Protein AF-A0AA88GMW7-F1 (afdb_monomer_lite)

Secondary structure (DSSP, 8-state):
-PPPTHHHHS-HHHHHHHHHHHHHHHHHHTT-PPPP--SEEEEEEE---S--TT---BTTHHHHHHHHHHTHHHHHHHHHTT-SS--SEEEEEEE-GGGS-HHHHHHHHHH-SEEEEEHHHHHHHGGG--STTEEEEEEPEEETTTTEEE-GGGTTGGG-TTEEEEEGGGGGGGEEEESSSSTTSPEEE-EE-SS---SS-SBEEEE-HHHHHHHHHHHHT---

pLDDT: mean 84.28, std 16.24, range [29.94, 98.62]

Foldseek 3Di:
DDDDPVVLVVDLVSVLVVLVVVLVVVCVVLVNDQDDPALEAEAEEEAEQCPDPQSQGAQPLVVLLVLCVVCFVLLQCLLQVPDPRGRPGYDYYDDYVVPDDPSRLLNCLSNHQEYEEELVVLQPSLSSNNAALREYEYEFAAAPVQLAGENQVNPSNVSNPRYHYHYCLVVLVQKWFFLDNHPVGDTHRGHYDHPDDDPGHNGHIHGRSVVVSVVSSVSSNDDD

Sequence (224 aa):
MAGSTGSLYSFVEGRETLITLFKKYLFGQLGIKNPHSHKTLIIAIQNKPTNTEHRDSIINVDKIVAYLKSRQQELLEFANSQRSLKYESVEIINLRLERMSFIEQLNLFNVMDVYITSQGAASYMSMFLSKPNAIMVYVPMCFASTKTCSDSNLRVHETFSNVRVISLLQYTELLECVIGNSDEDVGYPVLPDFAYSEDFGDCNERVKPEGLFKIVSDALSKTL

Organism: Naegleria lovaniensis (NCBI:txid51637)

Structure (mmCIF, N/CA/C/O backbone):
data_AF-A0AA88GMW7-F1
#
_entry.id   AF-A0AA88GMW7-F1
#
loop_
_atom_site.group_PDB
_atom_site.id
_atom_site.type_symbol
_atom_site.label_atom_id
_atom_site.label_alt_id
_atom_site.label_comp_id
_atom_site.label_asym_id
_atom_site.label_entity_id
_atom_site.label_seq_id
_atom_site.pdbx_PDB_ins_code
_atom_site.Cartn_x
_atom_site.Cartn_y
_atom_site.Cartn_z
_atom_site.occupancy
_atom_site.B_iso_or_equiv
_atom_site.auth_seq_id
_atom_site.auth_comp_id
_atom_site.auth_asym_id
_atom_site.auth_atom_id
_atom_site.pdbx_PDB_model_num
ATOM 1 N N . MET A 1 1 ? 35.571 8.898 26.830 1.00 30.91 1 MET A N 1
ATOM 2 C CA . MET A 1 1 ? 35.429 9.903 25.754 1.00 30.91 1 MET A CA 1
ATOM 3 C C . MET A 1 1 ? 33.946 10.061 25.472 1.00 30.91 1 MET A C 1
ATOM 5 O O . MET A 1 1 ? 33.254 9.053 25.456 1.00 30.91 1 MET A O 1
ATOM 9 N N . ALA A 1 2 ? 33.468 11.305 25.411 1.00 29.94 2 ALA A N 1
ATOM 10 C CA . ALA A 1 2 ? 32.053 11.676 25.401 1.00 29.94 2 ALA A CA 1
ATOM 11 C C . ALA A 1 2 ? 31.246 10.925 24.326 1.00 29.94 2 ALA A C 1
ATOM 13 O O . ALA A 1 2 ? 31.706 10.765 23.197 1.00 29.94 2 ALA A O 1
ATOM 14 N N . GLY A 1 3 ? 30.073 10.431 24.733 1.00 32.47 3 GLY A N 1
ATOM 15 C CA . GLY A 1 3 ? 29.239 9.497 23.985 1.00 32.47 3 GLY A CA 1
ATOM 16 C C . GLY A 1 3 ? 28.779 10.054 22.645 1.00 32.47 3 GLY A C 1
ATOM 17 O O . GLY A 1 3 ? 28.029 11.025 22.583 1.00 32.47 3 GLY A O 1
ATOM 18 N N . SER A 1 4 ? 29.221 9.398 21.577 1.00 32.75 4 SER A N 1
ATOM 19 C CA . SER A 1 4 ? 28.631 9.525 20.250 1.00 32.75 4 SER A CA 1
ATOM 20 C C . SER A 1 4 ? 27.172 9.078 20.323 1.00 32.75 4 SER A C 1
ATOM 22 O O . SER A 1 4 ? 26.884 7.978 20.791 1.00 32.75 4 SER A O 1
ATOM 24 N N . THR A 1 5 ? 26.248 9.900 19.825 1.00 38.69 5 THR A N 1
ATOM 25 C CA . THR A 1 5 ? 24.833 9.529 19.654 1.00 38.69 5 THR A CA 1
ATOM 26 C C . THR A 1 5 ? 24.671 8.222 18.873 1.00 38.69 5 THR A C 1
ATOM 28 O O . THR A 1 5 ? 23.690 7.516 19.084 1.00 38.69 5 THR A O 1
ATOM 31 N N . GLY A 1 6 ? 25.663 7.835 18.062 1.00 34.84 6 GLY A N 1
ATOM 32 C CA . GLY A 1 6 ? 25.731 6.550 17.365 1.00 34.84 6 GLY A CA 1
ATOM 33 C C . GLY A 1 6 ? 25.680 5.311 18.269 1.00 34.84 6 GLY A C 1
ATOM 34 O O . GLY A 1 6 ? 25.149 4.294 17.836 1.00 34.84 6 GLY A O 1
ATOM 35 N N . SER A 1 7 ? 26.136 5.376 19.529 1.00 38.59 7 SER A N 1
ATOM 36 C CA . SER A 1 7 ? 26.095 4.212 20.436 1.00 38.59 7 SER A CA 1
ATOM 37 C C . SER A 1 7 ? 24.723 3.966 21.075 1.00 38.59 7 SER A C 1
ATOM 39 O O . SER A 1 7 ? 24.494 2.899 21.638 1.00 38.59 7 SER A O 1
ATOM 41 N N . LEU A 1 8 ? 23.798 4.929 20.987 1.00 39.66 8 LEU A N 1
ATOM 42 C CA . LEU A 1 8 ? 22.384 4.744 21.348 1.00 39.66 8 LEU A CA 1
ATOM 43 C C . LEU A 1 8 ? 21.571 4.130 20.197 1.00 39.66 8 LEU A C 1
ATOM 45 O O . LEU A 1 8 ? 20.539 3.514 20.446 1.00 39.66 8 LEU A O 1
ATOM 49 N N . TYR A 1 9 ? 22.045 4.260 18.953 1.00 41.00 9 TYR A N 1
ATOM 50 C CA . TYR A 1 9 ? 21.403 3.687 17.763 1.00 41.00 9 TYR A CA 1
ATOM 51 C C . TYR A 1 9 ? 21.821 2.241 17.470 1.00 41.00 9 TYR A C 1
ATOM 53 O O . TYR A 1 9 ? 21.171 1.579 16.664 1.00 41.00 9 TYR A O 1
ATOM 61 N N . SER A 1 10 ? 22.874 1.735 18.118 1.00 40.56 10 SER A N 1
ATOM 62 C CA . SER A 1 10 ? 23.347 0.354 17.957 1.00 40.56 10 SER A CA 1
ATOM 63 C C . SER A 1 10 ? 22.581 -0.673 18.799 1.00 40.56 10 SER A C 1
ATOM 65 O O . SER A 1 10 ? 22.776 -1.869 18.606 1.00 40.56 10 SER A O 1
ATOM 67 N N . PHE A 1 11 ? 21.708 -0.236 19.715 1.00 45.00 11 PHE A N 1
ATOM 68 C CA . PHE A 1 11 ? 20.868 -1.116 20.529 1.00 45.00 11 PHE A CA 1
ATOM 69 C C . PHE A 1 11 ? 19.393 -0.935 20.153 1.00 45.00 11 PHE A C 1
ATOM 71 O O . PHE A 1 11 ? 18.801 0.121 20.376 1.00 45.00 11 PHE A O 1
ATOM 78 N N . VAL A 1 12 ? 18.814 -1.990 19.578 1.00 49.59 12 VAL A N 1
ATOM 79 C CA . VAL A 1 12 ? 17.433 -2.067 19.065 1.00 49.59 12 VAL A CA 1
ATOM 80 C C . VAL A 1 12 ? 16.405 -1.588 20.107 1.00 49.59 12 VAL A C 1
ATOM 82 O O . VAL A 1 12 ? 15.553 -0.758 19.798 1.00 49.59 12 VAL A O 1
ATOM 85 N N . GLU A 1 13 ? 16.566 -1.986 21.373 1.00 50.62 13 GLU A N 1
ATOM 86 C CA . GLU A 1 13 ? 15.644 -1.671 22.481 1.00 50.62 13 GLU A CA 1
ATOM 87 C C . GLU A 1 13 ? 15.613 -0.175 22.871 1.00 50.62 13 GLU A C 1
ATOM 89 O O . GLU A 1 13 ? 14.572 0.369 23.255 1.00 50.62 13 GLU A O 1
ATOM 94 N N . GLY A 1 14 ? 16.739 0.537 22.734 1.00 50.09 14 GLY A N 1
ATOM 95 C CA . GLY A 1 14 ? 16.811 1.976 23.019 1.00 50.09 14 GLY A CA 1
ATOM 96 C C . GLY A 1 14 ? 16.104 2.818 21.955 1.00 50.09 14 GLY A C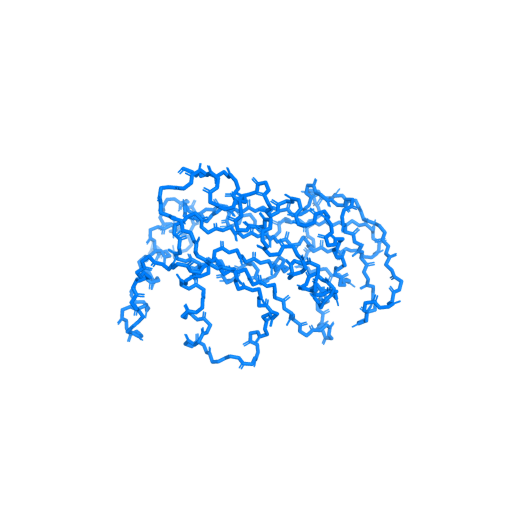 1
ATOM 97 O O . GLY A 1 14 ? 15.480 3.839 22.260 1.00 50.09 14 GLY A O 1
ATOM 98 N N . ARG A 1 15 ? 16.151 2.359 20.700 1.00 53.75 15 ARG A N 1
ATOM 99 C CA . ARG A 1 15 ? 15.581 3.050 19.541 1.00 53.75 15 ARG A CA 1
ATOM 100 C C . ARG A 1 15 ? 14.052 3.061 19.562 1.00 53.75 15 ARG A C 1
ATOM 102 O O . ARG A 1 15 ? 13.460 4.112 19.320 1.00 53.75 15 ARG A O 1
ATOM 109 N N . GLU A 1 16 ? 13.417 1.939 19.897 1.00 57.75 16 GLU A N 1
ATOM 110 C CA . GLU A 1 16 ? 11.951 1.842 20.004 1.00 57.75 16 GLU A CA 1
ATOM 111 C C . GLU A 1 16 ? 11.388 2.803 21.053 1.00 57.75 16 GLU A C 1
ATOM 113 O O . GLU A 1 16 ? 10.408 3.523 20.817 1.00 57.75 16 GLU A O 1
ATOM 118 N N . THR A 1 17 ? 12.061 2.860 22.204 1.00 63.41 17 THR A N 1
ATOM 119 C CA . THR A 1 17 ? 11.687 3.725 23.322 1.00 63.41 17 THR A CA 1
ATOM 120 C C . THR A 1 17 ? 11.839 5.199 22.944 1.00 63.41 17 THR A C 1
ATOM 122 O O . THR A 1 17 ? 10.922 5.991 23.167 1.00 63.41 17 THR A O 1
ATOM 125 N N . LEU A 1 18 ? 12.956 5.577 22.311 1.00 68.62 18 LEU A N 1
ATOM 126 C CA . LEU A 1 18 ? 13.209 6.957 21.888 1.00 68.62 18 LEU A CA 1
ATOM 127 C C . LEU A 1 18 ? 12.238 7.434 20.807 1.00 68.62 18 LEU A C 1
ATOM 129 O O . LEU A 1 18 ? 11.712 8.539 20.927 1.00 68.62 18 LEU A O 1
ATOM 133 N N . ILE A 1 19 ? 11.947 6.618 19.788 1.00 71.25 19 ILE A N 1
ATOM 134 C CA . ILE A 1 19 ? 10.998 7.006 18.731 1.00 71.25 19 ILE A CA 1
ATOM 135 C C . ILE A 1 19 ? 9.587 7.150 19.308 1.00 71.25 19 ILE A C 1
ATOM 137 O O . ILE A 1 19 ? 8.882 8.113 19.002 1.00 71.25 19 ILE A O 1
ATOM 141 N N . THR A 1 20 ? 9.194 6.253 20.213 1.00 70.56 20 THR A N 1
ATOM 142 C CA . THR A 1 20 ? 7.904 6.347 20.905 1.00 70.56 20 THR A CA 1
ATOM 143 C C . THR A 1 20 ? 7.808 7.612 21.762 1.00 70.56 20 THR A C 1
ATOM 145 O O . THR A 1 20 ? 6.777 8.288 21.739 1.00 70.56 20 THR A O 1
ATOM 148 N N . LEU A 1 21 ? 8.864 7.964 22.504 1.00 73.69 21 LEU A N 1
ATOM 149 C CA . LEU A 1 21 ? 8.914 9.188 23.310 1.00 73.69 21 LEU A CA 1
ATOM 150 C C . LEU A 1 21 ? 8.909 10.448 22.440 1.00 73.69 21 LEU A C 1
ATOM 152 O O . LEU A 1 21 ? 8.149 11.370 22.730 1.00 73.69 21 LEU A O 1
ATOM 156 N N . PHE A 1 22 ? 9.691 10.470 21.357 1.00 79.06 22 PHE A N 1
ATOM 157 C CA . PHE A 1 22 ? 9.708 11.567 20.390 1.00 79.06 22 PHE A CA 1
ATOM 158 C C . PHE A 1 22 ? 8.325 11.781 19.775 1.00 79.06 22 PHE A C 1
ATOM 160 O O . PHE A 1 22 ? 7.820 12.902 19.774 1.00 79.06 22 PHE A O 1
ATOM 167 N N . LYS A 1 23 ? 7.665 10.703 19.337 1.00 77.69 23 LYS A N 1
ATOM 168 C CA . LYS A 1 23 ? 6.301 10.766 18.809 1.00 77.69 23 LYS A CA 1
ATOM 169 C C . LYS A 1 23 ? 5.314 11.304 19.840 1.00 77.69 23 LYS A C 1
ATOM 171 O O . LYS A 1 23 ? 4.555 12.215 19.528 1.00 77.69 23 LYS A O 1
ATOM 176 N N . LYS A 1 24 ? 5.333 10.777 21.071 1.00 79.81 24 LYS A N 1
ATOM 177 C CA . LYS A 1 24 ? 4.462 11.249 22.163 1.00 79.81 24 LYS A CA 1
ATOM 178 C C . LYS A 1 24 ? 4.685 12.730 22.464 1.00 79.81 24 LYS A C 1
ATOM 180 O O . LYS A 1 24 ? 3.715 13.463 22.635 1.00 79.81 24 LYS A O 1
ATOM 185 N N . TYR A 1 25 ? 5.943 13.167 22.505 1.00 84.12 25 TYR A N 1
ATOM 186 C CA . TYR A 1 25 ? 6.299 14.570 22.692 1.00 84.12 25 TYR A CA 1
ATOM 187 C C . TYR A 1 25 ? 5.753 15.435 21.552 1.00 84.12 25 TYR A C 1
ATOM 189 O O . TYR A 1 25 ? 5.034 16.396 21.815 1.00 84.12 25 TYR A O 1
ATOM 197 N N . LEU A 1 26 ? 6.024 15.057 20.299 1.00 83.25 26 LEU A N 1
ATOM 198 C CA . LEU A 1 26 ? 5.560 15.775 19.114 1.00 83.25 26 LEU A CA 1
ATOM 199 C C . LEU A 1 26 ? 4.029 15.877 19.083 1.00 83.25 26 LEU A C 1
ATOM 201 O O . LEU A 1 26 ? 3.490 16.966 18.912 1.00 83.25 26 LEU A O 1
ATOM 205 N N . PHE A 1 27 ? 3.321 14.769 19.306 1.00 84.38 27 PHE A N 1
ATOM 206 C CA . PHE A 1 27 ? 1.856 14.747 19.308 1.00 84.38 27 PHE A CA 1
ATOM 207 C C . PHE A 1 27 ? 1.287 15.607 20.440 1.00 84.38 27 PHE A C 1
ATOM 209 O O . PHE A 1 27 ? 0.334 16.351 20.217 1.00 84.38 27 PHE A O 1
ATOM 216 N N . GLY A 1 28 ? 1.909 15.576 21.623 1.00 83.12 28 GLY A N 1
ATOM 217 C CA . GLY A 1 28 ? 1.541 16.435 22.746 1.00 83.12 28 GLY A CA 1
ATOM 218 C C . GLY A 1 28 ? 1.712 17.925 22.442 1.00 83.12 28 GLY A C 1
ATOM 219 O O . GLY A 1 28 ? 0.802 18.704 22.715 1.00 83.12 28 GLY A O 1
ATOM 220 N N . GLN A 1 29 ? 2.834 18.319 21.830 1.00 86.94 29 GLN A N 1
ATOM 221 C CA . GLN A 1 29 ? 3.083 19.709 21.420 1.00 86.94 2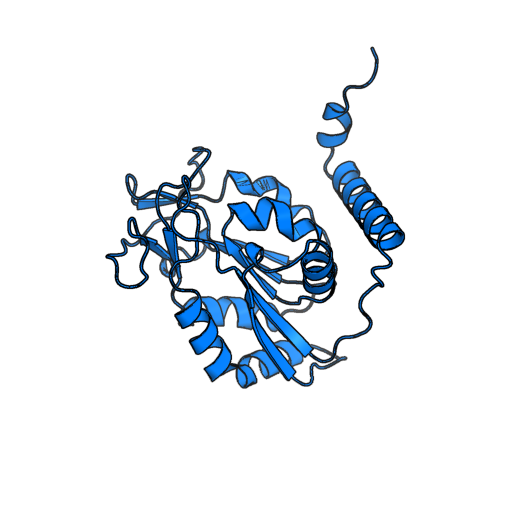9 GLN A CA 1
ATOM 222 C C . GLN A 1 29 ? 2.099 20.187 20.344 1.00 86.94 29 GLN A C 1
ATOM 224 O O . GLN A 1 29 ? 1.688 21.343 20.350 1.00 86.94 29 GLN A O 1
ATOM 229 N N . LEU A 1 30 ? 1.702 19.294 19.436 1.00 84.81 30 LEU A N 1
ATOM 230 C CA . LEU A 1 30 ? 0.800 19.600 18.324 1.00 84.81 30 LEU A CA 1
ATOM 231 C C . LEU A 1 30 ? -0.689 19.426 18.668 1.00 84.81 30 LEU A C 1
ATOM 233 O O . LEU A 1 30 ? -1.542 19.620 17.805 1.00 84.81 30 LEU A O 1
ATOM 237 N N . GLY A 1 31 ? -1.021 19.047 19.907 1.00 82.94 31 GLY A N 1
ATOM 238 C CA . GLY A 1 31 ? -2.404 18.818 20.336 1.00 82.94 31 GLY A CA 1
ATOM 239 C C . GLY A 1 31 ? -3.087 17.621 19.660 1.00 82.94 31 GLY A C 1
ATOM 240 O O . GLY A 1 31 ? -4.316 17.521 19.690 1.00 82.94 31 GLY A O 1
ATOM 241 N N . ILE A 1 32 ? -2.314 16.709 19.064 1.00 81.75 32 ILE A N 1
ATOM 242 C CA . ILE A 1 32 ? -2.822 15.497 18.418 1.00 81.75 32 ILE A CA 1
ATOM 243 C C . ILE A 1 32 ? -3.201 14.505 19.514 1.00 81.75 32 ILE A C 1
ATOM 245 O O . ILE A 1 32 ? -2.360 14.015 20.269 1.00 81.75 32 ILE A O 1
ATOM 249 N N . LYS A 1 33 ? -4.498 14.220 19.625 1.00 75.88 33 LYS A N 1
ATOM 250 C CA . LYS A 1 33 ? -5.023 13.279 20.617 1.00 75.88 33 LYS A CA 1
ATOM 251 C C . LYS A 1 33 ? -4.852 11.844 20.130 1.00 75.88 33 LYS A C 1
ATOM 253 O O . LYS A 1 33 ? -4.920 11.574 18.932 1.00 75.88 33 LYS A O 1
ATOM 258 N N . ASN A 1 34 ? -4.682 10.913 21.068 1.00 67.62 34 ASN A N 1
ATOM 259 C CA . ASN A 1 34 ? -4.742 9.491 20.739 1.00 67.62 34 ASN A CA 1
ATOM 260 C C . ASN A 1 34 ? -6.099 9.170 20.094 1.00 67.62 34 ASN A C 1
ATOM 262 O O . ASN A 1 34 ? -7.120 9.695 20.553 1.00 67.62 34 ASN A O 1
ATOM 266 N N . PRO A 1 35 ? -6.121 8.312 19.064 1.00 64.19 35 PRO A N 1
ATOM 267 C CA . PRO A 1 35 ? -7.357 7.915 18.419 1.00 64.19 35 PRO A CA 1
ATOM 268 C C . PRO A 1 35 ? -8.288 7.282 19.456 1.00 64.19 35 PRO A C 1
ATOM 270 O O . PRO A 1 35 ? -7.934 6.305 20.120 1.00 64.19 35 PRO A O 1
ATOM 273 N N . HIS A 1 36 ? -9.495 7.828 19.603 1.00 58.50 36 HIS A N 1
ATOM 274 C CA . HIS A 1 36 ? -10.599 7.060 20.177 1.00 58.50 36 HIS A CA 1
ATOM 275 C C . HIS A 1 36 ? -10.940 5.907 19.221 1.00 58.50 36 HIS A C 1
ATOM 277 O O . HIS A 1 36 ? -10.508 5.914 18.071 1.00 58.50 36 HIS A O 1
ATOM 283 N N . SER A 1 37 ? -11.681 4.889 19.668 1.00 63.22 37 SER A N 1
ATOM 284 C CA . SER A 1 37 ? -12.042 3.761 18.799 1.00 63.22 37 SER A CA 1
ATOM 285 C C . SER A 1 37 ? -12.757 4.264 17.535 1.00 63.22 37 SER A C 1
ATOM 287 O O . SER A 1 37 ? -13.931 4.635 17.587 1.00 63.22 37 SER A O 1
ATOM 289 N N . HIS A 1 38 ? -12.047 4.304 16.407 1.00 72.69 38 HIS A N 1
ATOM 290 C CA . HIS A 1 38 ? -12.622 4.687 15.124 1.00 72.69 38 HIS A CA 1
ATOM 291 C C . HIS A 1 38 ? -13.448 3.523 14.589 1.00 72.69 38 HIS A C 1
ATOM 293 O O . HIS A 1 38 ? -12.952 2.404 14.469 1.00 72.69 38 HIS A O 1
ATOM 299 N N . LYS A 1 39 ? -14.708 3.811 14.262 1.00 89.31 39 LYS A N 1
ATOM 300 C CA . LYS A 1 39 ? -15.635 2.866 13.629 1.00 89.31 39 LYS A CA 1
ATOM 301 C C . LYS A 1 39 ? -15.410 2.742 12.119 1.00 89.31 39 LYS A C 1
ATOM 303 O O . LYS A 1 39 ? -15.997 1.872 11.496 1.00 89.31 39 LYS A O 1
ATOM 308 N N . THR A 1 40 ? -14.524 3.542 11.535 1.00 94.00 40 THR A N 1
ATOM 309 C CA . THR A 1 40 ? -14.138 3.442 10.123 1.00 94.00 40 THR A CA 1
ATOM 310 C C . THR A 1 40 ? -12.793 2.736 9.997 1.00 94.00 40 THR A C 1
ATOM 312 O O . THR A 1 40 ? -11.841 3.118 10.680 1.00 94.00 40 THR A O 1
ATOM 315 N N . LEU A 1 41 ? -12.722 1.725 9.129 1.00 94.94 41 LEU A N 1
ATOM 316 C CA . LEU A 1 41 ? -11.477 1.117 8.666 1.00 94.94 41 LEU A CA 1
ATOM 317 C C . LEU A 1 41 ? -10.877 2.014 7.579 1.00 94.94 41 LEU A C 1
ATOM 319 O O . LEU A 1 41 ? -11.479 2.161 6.518 1.00 94.94 41 LEU A O 1
ATOM 323 N N . ILE A 1 42 ? -9.708 2.601 7.823 1.00 96.62 42 ILE A N 1
ATOM 324 C CA . ILE A 1 42 ? -9.070 3.534 6.887 1.00 96.62 42 ILE A CA 1
ATOM 325 C C . ILE A 1 42 ? -7.903 2.849 6.180 1.00 96.62 42 ILE A C 1
ATOM 327 O O . ILE A 1 42 ? -6.899 2.499 6.807 1.00 96.62 42 ILE A O 1
ATOM 331 N N . ILE A 1 43 ? -8.023 2.706 4.862 1.00 98.00 43 ILE A N 1
ATOM 332 C CA . ILE A 1 43 ? -7.003 2.143 3.976 1.00 98.00 43 ILE A CA 1
ATOM 333 C C . ILE A 1 43 ? -6.509 3.257 3.059 1.00 98.00 43 ILE A C 1
ATOM 335 O O . ILE A 1 43 ? -7.274 3.798 2.263 1.00 98.00 43 ILE A O 1
ATOM 339 N N . ALA A 1 44 ? -5.230 3.596 3.138 1.00 98.00 44 ALA A N 1
ATOM 340 C CA . ALA A 1 44 ? -4.631 4.603 2.276 1.00 98.00 44 ALA A CA 1
ATOM 341 C C . ALA A 1 44 ? -3.570 3.987 1.370 1.00 98.00 44 ALA A C 1
ATOM 343 O O . ALA A 1 44 ? -2.729 3.211 1.820 1.00 98.00 44 ALA A O 1
ATOM 344 N N . ILE A 1 45 ? -3.597 4.371 0.096 1.00 98.19 45 ILE A N 1
ATOM 345 C CA . ILE A 1 45 ? -2.600 3.986 -0.899 1.00 98.19 45 ILE A CA 1
ATOM 346 C C . ILE A 1 45 ? -1.892 5.252 -1.348 1.00 98.19 45 ILE A C 1
ATOM 348 O O . ILE A 1 45 ? -2.536 6.162 -1.875 1.00 98.19 45 ILE A O 1
ATOM 352 N N . GLN A 1 46 ? -0.587 5.333 -1.103 1.00 96.31 46 GLN A N 1
ATOM 353 C CA . GLN A 1 46 ? 0.187 6.521 -1.420 1.00 96.31 46 GLN A CA 1
ATOM 354 C C . GLN A 1 46 ? 0.374 6.666 -2.931 1.00 96.31 46 GLN A C 1
ATOM 356 O O . GLN A 1 46 ? 0.966 5.816 -3.590 1.00 96.31 46 GLN A O 1
ATOM 361 N N . ASN A 1 47 ? -0.095 7.790 -3.454 1.00 95.81 47 ASN A N 1
ATOM 362 C CA . ASN A 1 47 ? 0.073 8.233 -4.825 1.00 95.81 47 ASN A CA 1
ATOM 363 C C . ASN A 1 47 ? 1.132 9.328 -4.854 1.00 95.81 47 ASN A C 1
ATOM 365 O O . ASN A 1 47 ? 0.849 10.500 -4.599 1.00 95.81 47 ASN A O 1
ATOM 369 N N . LYS A 1 48 ? 2.374 8.911 -5.085 1.00 91.75 48 LYS A N 1
ATOM 370 C CA . LYS A 1 48 ? 3.513 9.814 -5.208 1.00 91.75 48 LYS A CA 1
ATOM 371 C C . LYS A 1 48 ? 3.590 10.374 -6.632 1.00 91.75 48 LYS A C 1
ATOM 373 O O . LYS A 1 48 ? 3.160 9.707 -7.573 1.00 91.75 48 LYS A O 1
ATOM 378 N N . PRO A 1 49 ? 4.168 11.570 -6.822 1.00 89.50 49 PRO A N 1
ATOM 379 C CA . PRO A 1 49 ? 4.534 12.034 -8.153 1.00 89.50 49 PRO A CA 1
ATOM 380 C C . PRO A 1 49 ? 5.443 11.009 -8.846 1.00 89.50 49 PRO A C 1
ATOM 382 O O . PRO A 1 49 ? 6.453 10.614 -8.279 1.00 89.50 49 PRO A O 1
ATOM 385 N N . THR A 1 50 ? 5.106 10.603 -10.070 1.00 85.81 50 THR A N 1
ATOM 386 C CA . THR A 1 50 ? 5.849 9.564 -10.812 1.00 85.81 50 THR A CA 1
ATOM 387 C C . THR A 1 50 ? 7.123 10.084 -11.475 1.00 85.81 50 THR A C 1
ATOM 389 O O . THR A 1 50 ? 8.015 9.310 -11.803 1.00 85.81 50 THR A O 1
ATOM 392 N N . ASN A 1 51 ? 7.235 11.402 -11.656 1.00 79.81 51 ASN A N 1
ATOM 393 C CA . ASN A 1 51 ? 8.388 12.046 -12.280 1.00 79.81 51 ASN A CA 1
ATOM 394 C C . ASN A 1 51 ? 9.432 12.471 -11.231 1.00 79.81 51 ASN A C 1
ATOM 396 O O . ASN A 1 51 ? 9.760 13.653 -11.115 1.00 79.81 51 ASN A O 1
ATOM 400 N N . THR A 1 52 ? 9.884 11.517 -10.416 1.00 77.81 52 THR A N 1
ATOM 401 C CA . THR A 1 52 ? 10.958 11.705 -9.429 1.00 77.81 52 THR A CA 1
ATOM 402 C C . THR A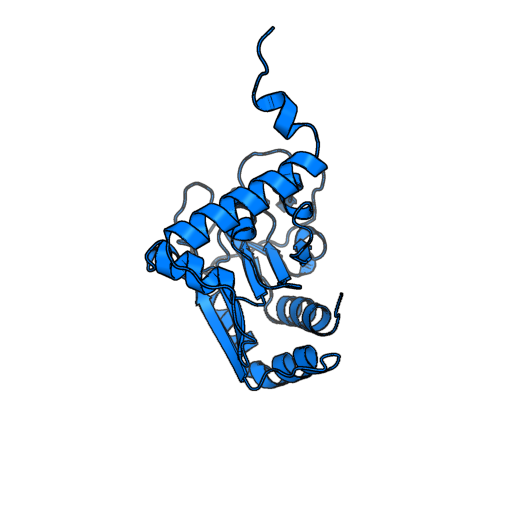 1 52 ? 12.261 11.099 -9.937 1.00 77.81 52 THR A C 1
ATOM 404 O O . THR A 1 52 ? 12.256 10.185 -10.759 1.00 77.81 52 THR A O 1
ATOM 407 N N . GLU A 1 53 ? 13.391 11.600 -9.435 1.00 74.19 53 GLU A N 1
ATOM 408 C CA . GLU A 1 53 ? 14.728 11.102 -9.792 1.00 74.19 53 GLU A CA 1
ATOM 409 C C . GLU A 1 53 ? 14.882 9.596 -9.523 1.00 74.19 53 GLU A C 1
ATOM 411 O O . GLU A 1 53 ? 15.465 8.882 -10.333 1.00 74.19 53 GLU A O 1
ATOM 416 N N . HIS A 1 54 ? 14.287 9.108 -8.432 1.00 74.44 54 HIS A N 1
ATOM 417 C CA . HIS A 1 54 ? 14.411 7.724 -7.966 1.00 74.44 54 HIS A CA 1
ATOM 418 C C . HIS A 1 54 ? 13.283 6.795 -8.431 1.00 74.44 54 HIS A C 1
ATOM 420 O O . HIS A 1 54 ? 13.276 5.633 -8.044 1.00 74.44 54 HIS A O 1
ATOM 426 N N . ARG A 1 55 ? 12.315 7.308 -9.214 1.00 80.50 55 ARG A N 1
ATOM 427 C CA . ARG A 1 55 ? 11.207 6.543 -9.823 1.00 80.50 55 ARG A CA 1
ATOM 428 C C . ARG A 1 55 ? 10.556 5.526 -8.878 1.00 80.50 55 ARG A C 1
ATOM 430 O O . ARG A 1 55 ? 10.221 4.430 -9.276 1.00 80.50 55 ARG A O 1
ATOM 437 N N . ASP A 1 56 ? 10.367 5.892 -7.620 1.00 81.69 56 ASP A N 1
ATOM 438 C CA . ASP A 1 56 ? 9.997 4.985 -6.532 1.00 81.69 56 ASP A CA 1
ATOM 439 C C . ASP A 1 56 ? 8.505 5.120 -6.182 1.00 81.69 56 ASP A C 1
ATOM 441 O O . ASP A 1 56 ? 8.122 5.404 -5.032 1.00 81.69 56 ASP A O 1
ATOM 445 N N . SER A 1 57 ? 7.654 5.033 -7.207 1.00 92.00 57 SER A N 1
ATOM 446 C CA . SER A 1 57 ? 6.212 5.267 -7.107 1.00 92.00 57 SER A CA 1
ATOM 447 C C . SER A 1 57 ? 5.397 4.080 -7.595 1.00 92.00 57 SER A C 1
ATOM 449 O O . SER A 1 57 ? 5.660 3.513 -8.651 1.00 92.00 57 SER A O 1
ATOM 451 N N . ILE A 1 58 ? 4.295 3.812 -6.891 1.00 96.25 58 ILE A N 1
ATOM 452 C CA . ILE A 1 58 ? 3.260 2.906 -7.384 1.00 96.25 58 ILE A CA 1
ATOM 453 C C . ILE A 1 58 ? 2.511 3.619 -8.515 1.00 96.25 58 ILE A C 1
ATOM 455 O O . ILE A 1 58 ? 1.818 4.608 -8.279 1.00 96.25 58 ILE A O 1
ATOM 459 N N . ILE A 1 59 ? 2.642 3.142 -9.748 1.00 96.25 59 ILE A N 1
ATOM 460 C CA . ILE A 1 59 ? 2.171 3.875 -10.932 1.00 96.25 59 ILE A CA 1
ATOM 461 C C . ILE A 1 59 ? 0.661 3.745 -11.165 1.00 96.25 59 ILE A C 1
ATOM 463 O O . ILE A 1 59 ? 0.040 4.599 -11.791 1.00 96.25 59 ILE A O 1
ATOM 467 N N . ASN A 1 60 ? 0.051 2.683 -10.633 1.00 97.50 60 ASN A N 1
ATOM 468 C CA . ASN A 1 60 ? -1.329 2.288 -10.910 1.00 97.50 60 ASN A CA 1
ATOM 469 C C . ASN A 1 60 ? -2.270 2.436 -9.703 1.00 97.50 60 ASN A C 1
ATOM 471 O O . ASN A 1 60 ? -3.241 1.685 -9.560 1.00 97.50 60 ASN A O 1
ATOM 475 N N . VAL A 1 61 ? -2.004 3.415 -8.831 1.00 97.94 61 VAL A N 1
ATOM 476 C CA . VAL A 1 61 ? -2.785 3.646 -7.600 1.00 97.94 61 VAL A CA 1
ATOM 477 C C . VAL A 1 61 ? -4.275 3.825 -7.879 1.00 97.94 61 VAL A C 1
ATOM 479 O O . VAL A 1 61 ? -5.094 3.298 -7.130 1.00 97.94 61 VAL A O 1
ATOM 482 N N . ASP A 1 62 ? -4.652 4.494 -8.970 1.00 97.94 62 ASP A N 1
ATOM 483 C CA . ASP A 1 62 ? -6.064 4.679 -9.326 1.00 97.94 62 ASP A CA 1
ATOM 484 C C . ASP A 1 62 ? -6.782 3.341 -9.572 1.00 97.94 62 ASP A C 1
ATOM 486 O O . ASP A 1 62 ? -7.895 3.140 -9.077 1.00 97.94 62 ASP A O 1
ATOM 490 N N . LYS A 1 63 ? -6.129 2.386 -10.254 1.00 98.25 63 LYS A N 1
ATOM 491 C CA . LYS A 1 63 ? -6.674 1.034 -10.470 1.00 98.25 63 LYS A CA 1
ATOM 492 C C . LYS A 1 63 ? -6.788 0.260 -9.160 1.00 98.25 63 LYS A C 1
ATOM 494 O O . LYS A 1 63 ? -7.809 -0.381 -8.920 1.00 98.25 63 LYS A O 1
ATOM 499 N N . ILE A 1 64 ? -5.776 0.353 -8.296 1.00 98.56 64 ILE A N 1
ATOM 500 C CA . ILE A 1 64 ? -5.788 -0.280 -6.970 1.00 98.56 64 ILE A CA 1
ATOM 501 C C . ILE A 1 64 ? -6.949 0.264 -6.133 1.00 98.56 64 ILE A C 1
ATOM 503 O O . ILE A 1 64 ? -7.749 -0.505 -5.605 1.00 98.56 64 ILE A O 1
ATOM 507 N N . VAL A 1 65 ? -7.084 1.589 -6.046 1.00 98.50 65 VAL A N 1
ATOM 508 C CA . VAL A 1 65 ? -8.153 2.255 -5.291 1.00 98.50 65 VAL A CA 1
ATOM 509 C C . VAL A 1 65 ? -9.525 1.856 -5.827 1.00 98.50 65 VAL A C 1
ATOM 511 O O . VAL A 1 65 ? -10.409 1.528 -5.036 1.00 98.50 65 VAL A O 1
ATOM 514 N N . ALA A 1 66 ? -9.714 1.853 -7.149 1.00 98.50 66 ALA A N 1
ATOM 515 C CA . ALA A 1 66 ? -10.973 1.442 -7.766 1.00 98.50 66 ALA A CA 1
ATOM 516 C C . ALA A 1 66 ? -11.324 -0.021 -7.444 1.00 98.50 66 ALA A C 1
ATOM 518 O O . ALA A 1 66 ? -12.465 -0.311 -7.083 1.00 98.50 66 ALA A O 1
ATOM 519 N N . TYR A 1 67 ? -10.341 -0.924 -7.510 1.00 98.62 67 TYR A N 1
ATOM 520 C CA . TYR A 1 67 ? -10.525 -2.341 -7.199 1.00 98.62 67 TYR A CA 1
ATOM 521 C C . TYR A 1 67 ? -10.857 -2.579 -5.720 1.00 98.62 67 TYR A C 1
ATOM 523 O O . TYR A 1 67 ? -11.775 -3.326 -5.394 1.00 98.62 67 TYR A O 1
ATOM 531 N N . LEU A 1 68 ? -10.152 -1.918 -4.799 1.00 98.25 68 LEU A N 1
ATOM 532 C CA . LEU A 1 68 ? -10.453 -2.041 -3.372 1.00 98.25 68 LEU A CA 1
ATOM 533 C C . LEU A 1 68 ? -11.840 -1.467 -3.049 1.00 98.25 68 LEU A C 1
ATOM 535 O O . LEU A 1 68 ? -12.575 -2.054 -2.258 1.00 98.25 68 LEU A O 1
ATOM 539 N N . LYS A 1 69 ? -12.235 -0.353 -3.686 1.00 98.38 69 LYS A N 1
ATOM 540 C CA . LYS A 1 69 ? -13.564 0.255 -3.497 1.00 98.38 69 LYS A CA 1
ATOM 541 C C . LYS A 1 69 ? -14.690 -0.651 -3.978 1.00 98.38 69 LYS A C 1
ATOM 543 O O . LYS A 1 69 ? -15.710 -0.740 -3.298 1.00 98.38 69 LYS A O 1
ATOM 548 N N . SER A 1 70 ? -14.512 -1.357 -5.096 1.00 98.31 70 SER A N 1
ATOM 549 C CA . SER A 1 70 ? -15.526 -2.303 -5.583 1.00 98.31 70 SER A CA 1
ATOM 550 C C . SER A 1 70 ? -15.721 -3.512 -4.656 1.00 98.31 70 SER A C 1
ATOM 552 O O . SER A 1 70 ? -16.767 -4.152 -4.717 1.00 98.31 70 SER A O 1
ATOM 554 N N . ARG A 1 71 ? -14.765 -3.774 -3.750 1.00 98.25 71 ARG A N 1
ATOM 555 C CA . ARG A 1 71 ? -14.785 -4.867 -2.761 1.00 98.25 71 ARG A CA 1
ATOM 556 C C . ARG A 1 71 ? -14.745 -4.395 -1.307 1.00 98.25 71 ARG A C 1
ATOM 558 O O . ARG A 1 71 ? -14.382 -5.152 -0.408 1.00 98.25 71 ARG A O 1
ATOM 565 N N . GLN A 1 72 ? -15.131 -3.149 -1.045 1.00 96.50 72 GLN A N 1
ATOM 566 C CA . GLN A 1 72 ? -15.066 -2.567 0.300 1.00 96.50 72 GLN A CA 1
ATOM 567 C C . GLN A 1 72 ? -15.856 -3.371 1.350 1.00 96.50 72 GLN A C 1
ATOM 569 O O . GLN A 1 72 ? -15.449 -3.444 2.506 1.00 96.50 72 GLN A O 1
ATOM 574 N N . GLN A 1 73 ? -16.962 -4.003 0.941 1.00 97.19 73 GLN A N 1
ATOM 575 C CA . GLN A 1 73 ? -17.789 -4.822 1.825 1.00 97.19 73 GLN A CA 1
ATOM 576 C C . GLN A 1 73 ? -17.056 -6.100 2.255 1.00 97.19 73 GLN A C 1
ATOM 578 O O . GLN A 1 73 ? -17.061 -6.435 3.436 1.00 97.19 73 GLN A O 1
ATOM 583 N N . GLU A 1 74 ? -16.354 -6.759 1.328 1.00 97.62 74 GLU A N 1
ATOM 584 C CA . GLU A 1 74 ? -15.522 -7.927 1.641 1.00 97.62 74 GLU A CA 1
ATOM 585 C C . GLU A 1 74 ? -14.399 -7.540 2.619 1.00 97.62 74 GLU A C 1
ATOM 587 O O . GLU A 1 74 ? -14.178 -8.225 3.615 1.00 97.62 74 GLU A O 1
ATOM 592 N N . LEU A 1 75 ? -13.734 -6.394 2.404 1.00 96.69 75 LEU A N 1
ATOM 593 C CA . LEU A 1 75 ? -12.705 -5.885 3.327 1.00 96.69 75 LEU A CA 1
ATOM 594 C C . LEU A 1 75 ? -13.258 -5.650 4.738 1.00 96.69 75 LEU A C 1
ATOM 596 O O . LEU A 1 75 ? -12.591 -5.972 5.724 1.00 96.69 75 LEU A O 1
ATOM 600 N N . LEU A 1 76 ? -14.474 -5.105 4.838 1.00 95.94 76 LEU A N 1
ATOM 601 C CA . LEU A 1 76 ? -15.147 -4.883 6.116 1.00 95.94 76 LEU A CA 1
ATOM 602 C C . LEU A 1 76 ? -15.419 -6.204 6.845 1.00 95.94 76 LEU A C 1
ATOM 604 O O . LEU A 1 76 ? -15.223 -6.293 8.058 1.00 95.94 76 LEU A O 1
ATOM 608 N N . GLU A 1 77 ? -15.850 -7.230 6.113 1.00 96.06 77 GLU A N 1
ATOM 609 C CA . GLU A 1 77 ? -16.095 -8.573 6.642 1.00 96.06 77 GLU A CA 1
ATOM 610 C C . GLU A 1 77 ? -14.803 -9.226 7.139 1.00 96.06 77 GLU A C 1
ATOM 612 O O . GLU A 1 77 ? -14.765 -9.701 8.278 1.00 96.06 77 GLU A O 1
ATOM 617 N N . PHE A 1 78 ? -13.722 -9.170 6.352 1.00 95.12 78 PHE A N 1
ATOM 618 C CA . PHE A 1 78 ? -12.411 -9.670 6.773 1.00 95.12 78 PHE A CA 1
ATOM 619 C C . PHE A 1 78 ? -11.920 -8.972 8.041 1.00 95.12 78 PHE A C 1
ATOM 621 O O . PHE A 1 78 ? -11.564 -9.650 9.008 1.00 95.12 78 PHE A O 1
ATOM 628 N N . ALA A 1 79 ? -11.973 -7.637 8.079 1.00 93.00 79 ALA A N 1
ATOM 629 C CA . ALA A 1 79 ? -11.549 -6.854 9.236 1.00 93.00 79 ALA A CA 1
ATOM 630 C C . ALA A 1 79 ? -12.374 -7.161 10.493 1.00 93.00 79 ALA A C 1
ATOM 632 O O . ALA A 1 79 ? -11.838 -7.163 11.597 1.00 93.00 79 ALA A O 1
ATOM 633 N N . ASN A 1 80 ? -13.670 -7.441 10.348 1.00 93.88 80 ASN A N 1
ATOM 634 C CA . ASN A 1 80 ? -14.565 -7.706 11.474 1.00 93.88 80 ASN A CA 1
ATOM 635 C C . ASN A 1 80 ? -14.638 -9.181 11.892 1.00 93.88 80 ASN A C 1
ATOM 637 O O . ASN A 1 80 ? -15.256 -9.475 12.917 1.00 93.88 80 ASN A O 1
ATOM 641 N N . SER A 1 81 ? -14.024 -10.095 11.136 1.00 92.50 81 SER A N 1
ATOM 642 C CA . SER A 1 81 ? -14.137 -11.545 11.348 1.00 92.50 81 SER A CA 1
ATOM 643 C C . SER A 1 81 ? -13.656 -12.014 12.727 1.00 92.50 81 SER A C 1
ATOM 645 O O . SER A 1 81 ? -14.231 -12.946 13.282 1.00 92.50 81 SER A O 1
ATOM 647 N N . GLN A 1 82 ? -12.648 -11.347 13.301 1.00 84.06 82 GLN A N 1
ATOM 648 C CA . GLN A 1 82 ? -12.032 -11.708 14.587 1.00 84.06 82 GLN A CA 1
ATOM 649 C C . GLN A 1 82 ? -12.110 -10.586 15.642 1.00 84.06 82 GLN A C 1
ATOM 651 O O . GLN A 1 82 ? -11.518 -10.693 16.714 1.00 84.06 82 GLN A O 1
ATOM 656 N N . ARG A 1 83 ? -12.825 -9.482 15.367 1.00 84.00 83 ARG A N 1
ATOM 657 C CA . ARG A 1 83 ? -12.850 -8.302 16.251 1.00 84.00 83 ARG A CA 1
ATOM 658 C C . ARG A 1 83 ? -14.080 -8.271 17.150 1.00 84.00 83 ARG A C 1
ATOM 660 O O . ARG A 1 83 ? -15.211 -8.403 16.687 1.00 84.00 83 ARG A O 1
ATOM 667 N N . SER A 1 84 ? -13.857 -7.979 18.431 1.00 82.69 84 SER A N 1
ATOM 668 C CA . SER A 1 84 ? -14.923 -7.652 19.387 1.00 82.69 84 SER A CA 1
ATOM 669 C C . SER A 1 84 ? -15.527 -6.270 19.113 1.00 82.69 84 SER A C 1
ATOM 671 O O . SER A 1 84 ? -16.745 -6.106 19.123 1.00 82.69 84 SER A O 1
ATOM 673 N N . LEU A 1 85 ? -14.675 -5.284 18.814 1.00 86.31 85 LEU A N 1
ATOM 674 C CA . LEU A 1 85 ? -15.067 -3.943 18.385 1.00 86.31 85 LEU A CA 1
ATOM 675 C C . LEU A 1 85 ? -15.015 -3.856 16.860 1.00 86.31 85 LEU A C 1
ATOM 677 O O . LEU A 1 85 ? -13.932 -3.797 16.267 1.00 86.31 85 LEU A O 1
ATOM 681 N N . LYS A 1 86 ? -16.200 -3.868 16.248 1.00 90.38 86 LYS A N 1
ATOM 682 C CA . LYS A 1 86 ? -16.370 -3.884 14.795 1.00 90.38 86 LYS A CA 1
ATOM 683 C C . LYS A 1 86 ? -16.269 -2.489 14.182 1.00 90.38 86 LYS A C 1
ATOM 685 O O . LYS A 1 86 ? -16.735 -1.509 14.762 1.00 90.38 86 LYS A O 1
ATOM 690 N N . TYR A 1 87 ? -15.709 -2.437 12.980 1.00 93.44 87 TYR A N 1
ATOM 691 C CA . TYR A 1 87 ? -15.868 -1.317 12.064 1.00 93.44 87 TYR A CA 1
ATOM 692 C C . TYR A 1 87 ? -17.281 -1.317 11.466 1.00 93.44 87 TYR A C 1
ATOM 694 O O . TYR A 1 87 ? -17.864 -2.373 11.222 1.00 93.44 87 TYR A O 1
ATOM 702 N N . GLU A 1 88 ? -17.808 -0.128 11.207 1.00 95.25 88 GLU A N 1
ATOM 703 C CA . GLU A 1 88 ? -19.095 0.137 10.563 1.00 95.25 88 GLU A CA 1
ATOM 704 C C . GLU A 1 88 ? -18.935 0.463 9.073 1.00 95.25 88 GLU A C 1
ATOM 706 O O . GLU A 1 88 ? -19.854 0.231 8.293 1.00 95.25 88 GLU A O 1
ATOM 711 N N . SER A 1 89 ? -17.773 0.978 8.663 1.00 96.19 89 SER A N 1
ATOM 712 C CA . SER A 1 89 ? -17.507 1.372 7.277 1.00 96.19 89 SER A CA 1
ATOM 713 C C . SER A 1 89 ? -16.031 1.245 6.912 1.00 96.19 89 SER A C 1
ATOM 715 O O . SER A 1 89 ? -15.166 1.177 7.787 1.00 96.19 89 SER A O 1
ATOM 717 N N . VAL A 1 90 ? -15.742 1.263 5.610 1.00 97.38 90 VAL A N 1
ATOM 718 C CA . VAL A 1 90 ? -14.381 1.304 5.060 1.00 97.38 90 VAL A CA 1
ATOM 719 C C . VAL A 1 90 ? -14.206 2.592 4.267 1.00 97.38 90 VAL A C 1
ATOM 721 O O . VAL A 1 90 ? -15.061 2.951 3.462 1.00 97.38 90 VAL A O 1
ATOM 724 N N . GLU A 1 91 ? -13.090 3.275 4.481 1.00 97.62 91 GLU A N 1
ATOM 725 C CA . GLU A 1 91 ? -12.671 4.436 3.707 1.00 97.62 91 GLU A CA 1
ATOM 726 C C . GLU A 1 91 ? -11.368 4.110 2.975 1.00 97.62 91 GLU A C 1
ATOM 728 O O . GLU A 1 91 ? -10.373 3.740 3.597 1.00 97.62 91 GLU A O 1
ATOM 733 N N . ILE A 1 92 ? -11.381 4.233 1.643 1.00 98.31 92 ILE A N 1
ATOM 734 C CA . ILE A 1 92 ? -10.220 3.957 0.788 1.00 98.31 92 ILE A CA 1
ATOM 735 C C . ILE A 1 92 ? -9.747 5.256 0.146 1.00 98.31 92 ILE A C 1
ATOM 737 O O . ILE A 1 92 ? -10.453 5.855 -0.677 1.00 98.31 92 ILE A O 1
ATOM 741 N N . ILE A 1 93 ? -8.533 5.661 0.507 1.00 98.06 93 ILE A N 1
ATOM 742 C CA . ILE A 1 93 ? -7.957 6.963 0.188 1.00 98.06 93 ILE A CA 1
ATOM 743 C C . ILE A 1 93 ? -6.852 6.797 -0.856 1.00 98.06 93 ILE A C 1
ATOM 745 O O . ILE A 1 93 ? -5.886 6.060 -0.659 1.00 98.06 93 ILE A O 1
ATOM 749 N N . ASN A 1 94 ? -6.979 7.540 -1.954 1.00 98.12 94 ASN A N 1
ATOM 750 C CA . ASN A 1 94 ? -5.880 7.809 -2.876 1.00 98.12 94 ASN A CA 1
ATOM 751 C C . ASN A 1 94 ? -5.040 8.947 -2.283 1.00 98.12 94 ASN A C 1
ATOM 753 O O . ASN A 1 94 ? -5.412 10.119 -2.377 1.00 98.12 94 ASN A O 1
ATOM 757 N N . LEU A 1 95 ? -3.981 8.588 -1.564 1.00 97.31 95 LEU A N 1
ATOM 758 C CA . LEU A 1 95 ? -3.294 9.489 -0.651 1.00 97.31 95 LEU A CA 1
ATOM 759 C C . LEU A 1 95 ? -2.178 10.257 -1.354 1.00 97.31 95 LEU A C 1
ATOM 761 O O . LEU A 1 95 ? -1.161 9.685 -1.729 1.00 97.31 95 LEU A O 1
ATOM 765 N N . ARG A 1 96 ? -2.341 11.575 -1.451 1.00 95.75 96 ARG A N 1
ATOM 766 C CA . ARG A 1 96 ? -1.353 12.504 -2.011 1.00 95.75 96 ARG A CA 1
ATOM 767 C C . ARG A 1 96 ? -0.790 13.393 -0.911 1.00 95.75 96 ARG A C 1
ATOM 769 O O . ARG A 1 96 ? -1.390 14.413 -0.569 1.00 95.75 96 ARG A O 1
ATOM 776 N N . LEU A 1 97 ? 0.327 12.975 -0.313 1.00 92.12 97 LEU A N 1
ATOM 777 C CA . LEU A 1 97 ? 0.920 13.665 0.841 1.00 92.12 97 LEU A CA 1
ATOM 778 C C . LEU A 1 97 ? 1.334 15.103 0.514 1.00 92.12 97 LEU A C 1
ATOM 780 O O . LEU A 1 97 ? 1.208 15.980 1.360 1.00 92.12 97 LEU A O 1
ATOM 784 N N . GLU A 1 98 ? 1.763 15.367 -0.720 1.00 90.75 98 GLU A N 1
ATOM 785 C CA . GLU A 1 98 ? 2.173 16.693 -1.189 1.00 90.75 98 GLU A CA 1
ATOM 786 C C . GLU A 1 98 ? 1.026 17.715 -1.208 1.00 90.75 98 GLU A C 1
ATOM 788 O O . GLU A 1 98 ? 1.264 18.916 -1.321 1.00 90.75 98 GLU A O 1
ATOM 793 N N . ARG A 1 99 ? -0.221 17.246 -1.084 1.00 93.94 99 ARG A N 1
ATOM 794 C CA . ARG A 1 99 ? -1.431 18.078 -1.018 1.00 93.94 99 ARG A CA 1
ATOM 795 C C . ARG A 1 99 ? -1.942 18.295 0.403 1.00 93.94 99 ARG A C 1
ATOM 797 O O . ARG A 1 99 ? -2.983 18.920 0.572 1.00 93.94 99 ARG A O 1
ATOM 804 N N . MET A 1 100 ? -1.246 17.763 1.403 1.00 93.88 100 MET A N 1
ATOM 805 C CA . MET A 1 100 ? -1.629 17.837 2.808 1.00 93.88 100 MET A CA 1
ATOM 806 C C . MET A 1 100 ? -0.581 18.614 3.594 1.00 93.88 100 MET A C 1
ATOM 808 O O . MET A 1 100 ? 0.624 18.418 3.419 1.00 93.88 100 MET A O 1
ATOM 812 N N . SER A 1 101 ? -1.032 19.449 4.522 1.00 92.88 101 SER A N 1
ATOM 813 C CA . SER A 1 101 ? -0.157 20.013 5.544 1.00 92.88 101 SER A CA 1
ATOM 814 C C . SER A 1 101 ? 0.416 18.907 6.433 1.00 92.88 101 SER A C 1
ATOM 816 O O . SER A 1 101 ? -0.179 17.842 6.610 1.00 92.88 101 SER A O 1
ATOM 818 N N . PHE A 1 102 ? 1.560 19.175 7.059 1.00 87.19 102 PHE A N 1
ATOM 819 C CA . PHE A 1 102 ? 2.193 18.221 7.969 1.00 87.19 102 PHE A CA 1
ATOM 820 C C . PHE A 1 102 ? 1.249 17.761 9.097 1.00 87.19 102 PHE A C 1
ATOM 822 O O . PHE A 1 102 ? 1.207 16.581 9.430 1.00 87.19 102 PHE A O 1
ATOM 829 N N . ILE A 1 103 ? 0.430 18.668 9.639 1.00 89.44 103 ILE A N 1
ATOM 830 C CA . ILE A 1 103 ? -0.537 18.345 10.699 1.00 89.44 103 ILE A CA 1
ATOM 831 C C . ILE A 1 103 ? -1.638 17.407 10.198 1.00 89.44 103 ILE A C 1
ATOM 833 O O . ILE A 1 103 ? -2.003 16.464 10.898 1.00 89.44 103 ILE A O 1
ATOM 837 N N . GLU A 1 104 ? -2.157 17.627 8.990 1.00 92.19 104 GLU A N 1
ATOM 838 C CA . GLU A 1 104 ? -3.151 16.731 8.388 1.00 92.19 104 GLU A CA 1
ATOM 839 C C . GLU A 1 104 ? -2.568 15.340 8.144 1.00 92.19 104 GLU A C 1
ATOM 841 O O . GLU A 1 104 ? -3.240 14.346 8.419 1.00 92.19 104 GLU A O 1
ATOM 846 N N . GLN A 1 105 ? -1.313 15.260 7.688 1.00 91.31 105 GLN A N 1
ATOM 847 C CA . GLN A 1 105 ? -0.622 13.982 7.532 1.00 91.31 105 GLN A CA 1
ATOM 848 C C . GLN A 1 105 ? -0.551 13.260 8.882 1.00 91.31 105 GLN A C 1
ATOM 850 O O . GLN A 1 105 ? -1.046 12.142 9.000 1.00 91.31 105 GLN A O 1
ATOM 855 N N . LEU A 1 106 ? -0.026 13.908 9.928 1.00 89.44 106 LEU A N 1
ATOM 856 C CA . LEU A 1 106 ? 0.079 13.290 11.253 1.00 89.44 106 LEU A CA 1
ATOM 857 C C . LEU A 1 106 ? -1.278 12.835 11.805 1.00 89.44 106 LEU A C 1
ATOM 859 O O . LEU A 1 106 ? -1.376 11.729 12.334 1.00 89.44 106 LEU A O 1
ATOM 863 N N . ASN A 1 107 ? -2.328 13.647 11.649 1.00 89.75 107 ASN A N 1
ATOM 864 C CA . ASN A 1 107 ? -3.679 13.277 12.070 1.00 89.75 107 ASN A CA 1
ATOM 865 C C . ASN A 1 107 ? -4.195 12.041 11.327 1.00 89.75 107 ASN A C 1
ATOM 867 O O . ASN A 1 107 ? -4.781 11.164 11.959 1.00 89.75 107 ASN A O 1
ATOM 871 N N . LEU A 1 108 ? -3.950 11.939 10.018 1.00 92.25 108 LEU A N 1
ATOM 872 C CA . LEU A 1 108 ? -4.351 10.780 9.227 1.00 92.25 108 LEU A CA 1
ATOM 873 C C . LEU A 1 108 ? -3.575 9.517 9.641 1.00 92.25 108 LEU A C 1
ATOM 875 O O . LEU A 1 108 ? -4.189 8.496 9.943 1.00 92.25 108 LEU A O 1
ATOM 879 N N . PHE A 1 109 ? -2.242 9.579 9.714 1.00 90.50 109 PHE A N 1
ATOM 880 C CA . PHE A 1 109 ? -1.405 8.435 10.116 1.00 90.50 109 PHE A CA 1
ATOM 881 C C . PHE A 1 109 ? -1.689 7.962 11.548 1.00 90.50 109 PHE A C 1
ATOM 883 O O . PHE A 1 109 ? -1.563 6.776 11.854 1.00 90.50 109 PHE A O 1
ATOM 890 N N . ASN A 1 110 ? -2.138 8.862 12.422 1.00 88.06 110 ASN A N 1
ATOM 891 C CA . ASN A 1 110 ? -2.542 8.520 13.780 1.00 88.06 110 ASN A CA 1
ATOM 892 C C . ASN A 1 110 ? -3.787 7.607 13.830 1.00 88.06 110 ASN A C 1
ATOM 894 O O . ASN A 1 110 ? -3.914 6.810 14.758 1.00 88.06 110 ASN A O 1
ATOM 898 N N . VAL A 1 111 ? -4.688 7.692 12.843 1.00 90.50 111 VAL A N 1
ATOM 899 C CA . VAL A 1 111 ? -5.972 6.957 12.821 1.00 90.50 111 VAL A CA 1
ATOM 900 C C . VAL A 1 111 ? -6.034 5.824 11.787 1.00 90.50 111 VAL A C 1
ATOM 902 O O . VAL A 1 111 ? -6.962 5.011 11.833 1.00 90.50 111 VAL A O 1
ATOM 905 N N . MET A 1 112 ? -5.063 5.774 10.872 1.00 92.31 112 MET A N 1
ATOM 906 C CA . MET A 1 112 ? -5.005 4.854 9.735 1.00 92.31 112 MET A CA 1
ATOM 907 C C . MET A 1 112 ? -4.856 3.388 10.161 1.00 92.31 112 MET A C 1
ATOM 909 O O . MET A 1 112 ? -4.121 3.075 11.098 1.00 92.31 112 MET A O 1
ATOM 913 N N . ASP A 1 113 ? -5.542 2.489 9.452 1.00 93.62 113 ASP A N 1
ATOM 914 C CA . ASP A 1 113 ? -5.477 1.042 9.685 1.00 93.62 113 ASP A CA 1
ATOM 915 C C . ASP A 1 113 ? -4.516 0.343 8.741 1.00 93.62 113 ASP A C 1
ATOM 917 O O . ASP A 1 113 ? -3.770 -0.533 9.166 1.00 93.62 113 ASP A O 1
ATOM 921 N N . VAL A 1 114 ? -4.555 0.712 7.462 1.00 95.56 114 VAL A N 1
ATOM 922 C CA . VAL A 1 114 ? -3.717 0.110 6.430 1.00 95.56 114 VAL A CA 1
ATOM 923 C C . VAL A 1 114 ? -3.054 1.212 5.624 1.00 95.56 114 VAL A C 1
ATOM 925 O O . VAL A 1 114 ? -3.738 2.060 5.050 1.00 95.56 114 VAL A O 1
ATOM 928 N N . TYR A 1 115 ? -1.729 1.170 5.551 1.00 95.69 115 TYR A N 1
ATOM 929 C CA . TYR A 1 115 ? -0.927 2.059 4.725 1.00 95.69 115 TYR A CA 1
ATOM 930 C C . TYR A 1 115 ? -0.208 1.263 3.640 1.00 95.69 115 TYR A C 1
ATOM 932 O O . TYR A 1 115 ? 0.593 0.384 3.951 1.00 95.69 115 TYR A O 1
ATOM 940 N N . ILE A 1 116 ? -0.496 1.565 2.375 1.00 97.19 116 ILE A N 1
ATOM 941 C CA . ILE A 1 116 ? 0.131 0.939 1.208 1.00 97.19 116 ILE A CA 1
ATOM 942 C C . ILE A 1 116 ? 1.008 1.974 0.509 1.00 97.19 116 ILE A C 1
ATOM 944 O O . ILE A 1 116 ? 0.537 3.058 0.166 1.00 97.19 116 ILE A O 1
ATOM 948 N N . THR A 1 117 ? 2.285 1.665 0.310 1.00 94.19 117 THR A N 1
ATOM 949 C CA . THR A 1 117 ? 3.293 2.659 -0.093 1.00 94.19 117 THR A CA 1
ATOM 950 C C . THR A 1 117 ? 4.469 2.019 -0.830 1.00 94.19 117 THR A C 1
ATOM 952 O O . THR A 1 117 ? 4.616 0.803 -0.815 1.00 94.19 117 THR A O 1
ATOM 955 N N . SER A 1 118 ? 5.347 2.814 -1.440 1.00 91.31 118 SER A N 1
ATOM 956 C CA . SER A 1 118 ? 6.685 2.341 -1.813 1.00 91.31 118 SER A CA 1
ATOM 957 C C . SER A 1 118 ? 7.628 2.307 -0.605 1.00 91.31 118 SER A C 1
ATOM 959 O O . SER A 1 118 ? 7.376 2.960 0.419 1.00 91.31 118 SER A O 1
ATOM 961 N N . GLN A 1 119 ? 8.724 1.557 -0.730 1.00 86.31 119 GLN A N 1
ATOM 962 C CA . GLN A 1 119 ? 9.782 1.414 0.272 1.00 86.31 119 GLN A CA 1
ATOM 963 C C . GLN A 1 119 ? 10.326 2.761 0.767 1.00 86.31 119 GLN A C 1
ATOM 965 O O . GLN A 1 119 ? 10.442 2.966 1.975 1.00 86.31 119 GLN A O 1
ATOM 970 N N . GLY A 1 120 ? 10.604 3.705 -0.138 1.00 79.62 120 GLY A N 1
ATOM 971 C CA . GLY A 1 120 ? 11.153 5.011 0.232 1.00 79.62 120 GLY A CA 1
ATOM 972 C C . GLY A 1 120 ? 10.267 5.760 1.230 1.00 79.62 120 GLY A C 1
ATOM 973 O O . GLY A 1 120 ? 10.753 6.279 2.228 1.00 79.62 120 GLY A O 1
ATOM 974 N N . ALA A 1 121 ? 8.948 5.759 1.033 1.00 82.12 121 ALA A N 1
ATOM 975 C CA . ALA A 1 121 ? 8.033 6.450 1.939 1.00 82.12 121 ALA A CA 1
ATOM 976 C C . ALA A 1 121 ? 7.624 5.617 3.163 1.00 82.12 121 ALA A C 1
ATOM 978 O O . ALA A 1 121 ? 7.413 6.194 4.236 1.00 82.12 121 ALA A O 1
ATOM 979 N N . ALA A 1 122 ? 7.598 4.282 3.056 1.00 82.44 122 ALA A N 1
ATOM 980 C CA . ALA A 1 122 ? 7.540 3.407 4.229 1.00 82.44 122 ALA A CA 1
ATOM 981 C C . ALA A 1 122 ? 8.672 3.749 5.206 1.00 82.44 122 ALA A C 1
ATOM 983 O O . ALA A 1 122 ? 8.434 3.799 6.413 1.00 82.44 122 ALA A O 1
ATOM 984 N N . SER A 1 123 ? 9.855 4.098 4.676 1.00 75.12 123 SER A N 1
ATOM 985 C CA . SER A 1 123 ? 11.033 4.390 5.485 1.00 75.12 123 SER A CA 1
ATOM 986 C C . SER A 1 123 ? 10.891 5.561 6.465 1.00 75.12 123 SER A C 1
ATOM 988 O O . SER A 1 123 ? 11.636 5.641 7.445 1.00 75.12 123 SER A O 1
ATOM 990 N N . TYR A 1 124 ? 9.937 6.460 6.227 1.00 76.81 124 TYR A N 1
ATOM 991 C CA . TYR A 1 124 ? 9.746 7.666 7.033 1.00 76.81 124 TYR A CA 1
ATOM 992 C C . TYR A 1 124 ? 8.358 7.736 7.665 1.00 76.81 124 TYR A C 1
ATOM 994 O O . TYR A 1 124 ? 8.240 8.107 8.829 1.00 76.81 124 TYR A O 1
ATOM 1002 N N . MET A 1 125 ? 7.301 7.373 6.935 1.00 81.50 125 MET A N 1
ATOM 1003 C CA . MET A 1 125 ? 5.928 7.603 7.400 1.00 81.50 125 MET A CA 1
ATOM 1004 C C . MET A 1 125 ? 5.441 6.555 8.404 1.00 81.50 125 MET A C 1
ATOM 1006 O O . MET A 1 125 ? 4.529 6.829 9.186 1.00 81.50 125 MET A O 1
ATOM 1010 N N . SER A 1 126 ? 6.077 5.383 8.440 1.00 79.50 126 SER A N 1
ATOM 1011 C CA . SER A 1 126 ? 5.723 4.296 9.359 1.00 79.50 126 SER A CA 1
ATOM 1012 C C . SER A 1 126 ? 5.769 4.713 10.831 1.00 79.50 126 SER A C 1
ATOM 1014 O O . SER A 1 126 ? 4.926 4.278 11.612 1.00 79.50 126 SER A O 1
ATOM 1016 N N . MET A 1 127 ? 6.687 5.610 11.218 1.00 78.88 127 MET A N 1
ATOM 1017 C CA . MET A 1 127 ? 6.833 6.037 12.613 1.00 78.88 127 MET A CA 1
ATOM 1018 C C . MET A 1 127 ? 5.579 6.747 13.141 1.00 78.88 127 MET A C 1
ATOM 1020 O O . MET A 1 127 ? 5.322 6.737 14.345 1.00 78.88 127 MET A O 1
ATOM 1024 N N . PHE A 1 128 ? 4.789 7.353 12.249 1.00 83.44 128 PHE A N 1
ATOM 1025 C CA . PHE A 1 128 ? 3.576 8.084 12.603 1.00 83.44 128 PHE A CA 1
ATOM 1026 C C . PHE A 1 128 ? 2.332 7.193 12.650 1.00 83.44 128 PHE A C 1
ATOM 1028 O O . PHE A 1 128 ? 1.329 7.605 13.243 1.00 83.44 128 PHE A O 1
ATOM 1035 N N . LEU A 1 129 ? 2.408 5.957 12.135 1.00 85.69 129 LEU A N 1
ATOM 1036 C CA . LEU A 1 129 ? 1.373 4.947 12.346 1.00 85.69 129 LEU A CA 1
ATOM 1037 C C . LEU A 1 129 ? 1.284 4.645 13.842 1.00 85.69 129 LEU A C 1
ATOM 1039 O O . LEU A 1 129 ? 2.217 4.150 14.479 1.00 85.69 129 LEU A O 1
ATOM 1043 N N . SER A 1 130 ? 0.166 5.048 14.437 1.00 81.19 130 SER A N 1
ATOM 1044 C CA . SER A 1 130 ? -0.003 5.026 15.896 1.00 81.19 130 SER A CA 1
ATOM 1045 C C . SER A 1 130 ? -1.104 4.093 16.361 1.00 81.19 130 SER A C 1
ATOM 1047 O O . SER A 1 130 ? -1.168 3.774 17.548 1.00 81.19 130 SER A O 1
ATOM 1049 N N . LYS A 1 131 ? -1.939 3.626 15.435 1.00 82.81 131 LYS A N 1
ATOM 1050 C CA . LYS A 1 131 ? -2.992 2.671 15.732 1.00 82.81 131 LYS A CA 1
ATOM 1051 C C . LYS A 1 131 ? -2.375 1.303 16.051 1.00 82.81 131 LYS A C 1
ATOM 1053 O O . LYS A 1 131 ? -1.558 0.818 15.267 1.00 82.81 131 LYS A O 1
ATOM 1058 N N . PRO A 1 132 ? -2.749 0.669 17.175 1.00 79.62 132 PRO A N 1
ATOM 1059 C CA . PRO A 1 132 ? -2.358 -0.708 17.440 1.00 79.62 132 PRO A CA 1
ATOM 1060 C C . PRO A 1 132 ? -2.827 -1.617 16.307 1.00 79.62 132 PRO A C 1
ATOM 1062 O O . PRO A 1 132 ? -3.960 -1.479 15.839 1.00 79.62 132 PRO A O 1
ATOM 1065 N N . ASN A 1 133 ? -1.970 -2.547 15.893 1.00 80.88 133 ASN A N 1
ATOM 1066 C CA . ASN A 1 133 ? -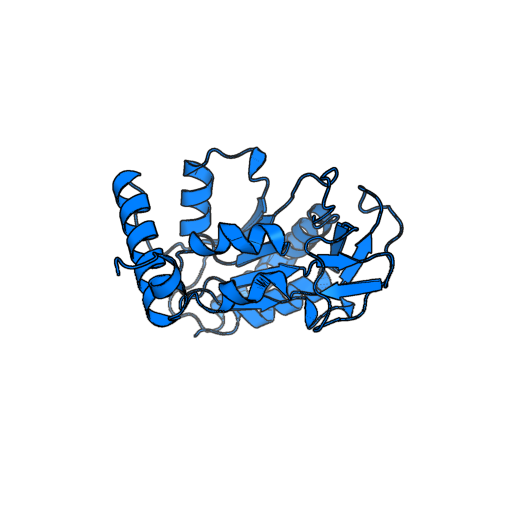2.236 -3.488 14.805 1.00 80.88 133 ASN A CA 1
ATOM 1067 C C . ASN A 1 133 ? -2.435 -2.814 13.437 1.00 80.88 133 ASN A C 1
ATOM 1069 O O . ASN A 1 133 ? -3.033 -3.421 12.547 1.00 80.88 133 ASN A O 1
ATOM 1073 N N . ALA A 1 134 ? -1.946 -1.580 13.254 1.00 89.31 134 ALA A N 1
ATOM 1074 C CA . ALA A 1 134 ? -1.872 -0.979 11.927 1.00 89.31 134 ALA A CA 1
ATOM 1075 C C . ALA A 1 134 ? -1.039 -1.872 11.001 1.00 89.31 134 ALA A C 1
ATOM 1077 O O . ALA A 1 134 ? -0.031 -2.450 11.412 1.00 89.31 134 ALA A O 1
ATOM 1078 N N . ILE A 1 135 ? -1.455 -1.977 9.747 1.00 91.75 135 ILE A N 1
ATOM 1079 C CA . ILE A 1 135 ? -0.790 -2.770 8.722 1.00 91.75 135 ILE A CA 1
ATOM 1080 C C . ILE A 1 135 ? -0.080 -1.807 7.778 1.00 91.75 135 ILE A C 1
ATOM 1082 O O . ILE A 1 135 ? -0.696 -0.899 7.223 1.00 91.75 135 ILE A O 1
ATOM 1086 N N . MET A 1 136 ? 1.208 -2.024 7.554 1.00 92.25 136 MET A N 1
ATOM 1087 C CA . MET A 1 136 ? 1.951 -1.358 6.494 1.00 92.25 136 MET A CA 1
ATOM 1088 C C . MET A 1 136 ? 2.302 -2.382 5.424 1.00 92.25 136 MET A C 1
ATOM 1090 O O . MET A 1 136 ? 3.014 -3.344 5.701 1.00 92.25 136 MET A O 1
ATOM 1094 N N . VAL A 1 137 ? 1.822 -2.170 4.204 1.00 94.56 137 VAL A N 1
ATOM 1095 C CA . VAL A 1 137 ? 2.226 -2.941 3.026 1.00 94.56 137 VAL A CA 1
ATOM 1096 C C . VAL A 1 137 ? 3.135 -2.054 2.196 1.00 94.56 137 VAL A C 1
ATOM 1098 O O . VAL A 1 137 ? 2.734 -0.951 1.826 1.00 94.56 137 VAL A O 1
ATOM 1101 N N . TYR A 1 138 ? 4.348 -2.505 1.899 1.00 92.94 138 TYR A N 1
ATOM 1102 C CA . TYR A 1 138 ? 5.254 -1.719 1.072 1.00 92.94 138 TYR A CA 1
ATOM 1103 C C . TYR A 1 138 ? 5.730 -2.481 -0.158 1.00 92.94 138 TYR A C 1
ATOM 1105 O O . TYR A 1 138 ? 5.972 -3.689 -0.116 1.00 92.94 138 TYR A O 1
ATOM 1113 N N . VAL A 1 139 ? 5.855 -1.745 -1.258 1.00 94.00 139 VAL A N 1
ATOM 1114 C CA . VAL A 1 139 ? 6.442 -2.236 -2.501 1.00 94.00 139 VAL A CA 1
ATOM 1115 C C . VAL A 1 139 ? 7.964 -2.059 -2.428 1.00 94.00 139 VAL A C 1
ATOM 1117 O O . VAL A 1 139 ? 8.401 -0.951 -2.095 1.00 94.00 139 VAL A O 1
ATOM 1120 N N . PRO A 1 140 ? 8.767 -3.118 -2.660 1.00 91.94 140 PRO A N 1
ATOM 1121 C CA . PRO A 1 140 ? 10.225 -3.007 -2.703 1.00 91.94 140 PRO A CA 1
ATOM 1122 C C . PRO A 1 140 ? 10.660 -2.121 -3.871 1.00 91.94 140 PRO A C 1
ATOM 1124 O O . PRO A 1 140 ? 9.927 -2.002 -4.850 1.00 91.94 140 PRO A O 1
ATOM 1127 N N . MET A 1 141 ? 11.858 -1.547 -3.790 1.00 90.25 141 MET A N 1
ATOM 1128 C CA . MET A 1 141 ? 12.439 -0.841 -4.933 1.00 90.25 141 MET A CA 1
ATOM 1129 C C . MET A 1 141 ? 12.803 -1.832 -6.030 1.00 90.25 141 MET A C 1
ATOM 1131 O O . MET A 1 141 ? 13.347 -2.902 -5.742 1.00 90.25 141 MET A O 1
ATOM 1135 N N . CYS A 1 142 ? 12.540 -1.458 -7.277 1.00 91.69 142 CYS A N 1
ATOM 1136 C CA . CYS A 1 142 ? 12.788 -2.303 -8.434 1.00 91.69 142 CYS A CA 1
ATOM 1137 C C . CYS A 1 142 ? 13.827 -1.713 -9.394 1.00 91.69 142 CYS A C 1
ATOM 1139 O O . CYS A 1 142 ? 14.057 -0.503 -9.451 1.00 91.69 142 CYS A O 1
ATOM 1141 N N . PHE A 1 143 ? 14.449 -2.615 -10.151 1.00 91.19 143 PHE A N 1
ATOM 1142 C CA . PHE A 1 143 ? 15.571 -2.347 -11.038 1.00 91.19 143 PHE A CA 1
ATOM 1143 C C . PHE A 1 143 ? 15.281 -2.921 -12.426 1.00 91.19 143 PHE A C 1
ATOM 1145 O O . PHE A 1 143 ? 15.210 -4.134 -12.622 1.00 91.19 143 PHE A O 1
ATOM 1152 N N . ALA A 1 144 ? 15.119 -2.054 -13.414 1.00 90.81 144 ALA A N 1
ATOM 1153 C CA . ALA A 1 144 ? 14.853 -2.371 -14.805 1.00 90.81 1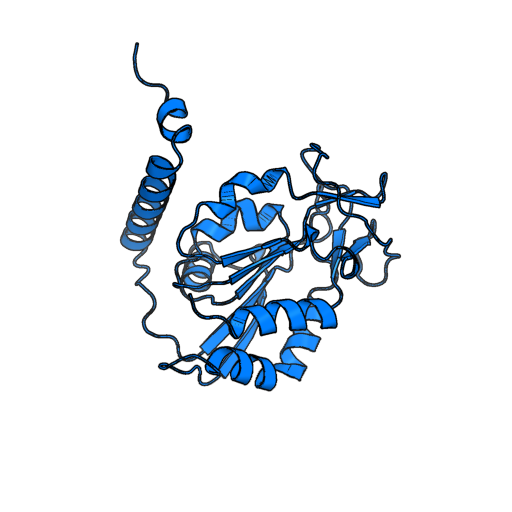44 ALA A CA 1
ATOM 1154 C C . ALA A 1 144 ? 16.031 -3.087 -15.467 1.00 90.81 144 ALA A C 1
ATOM 1156 O O . ALA A 1 144 ? 15.823 -3.985 -16.286 1.00 90.81 144 ALA A O 1
ATOM 1157 N N . SER A 1 145 ? 17.260 -2.705 -15.108 1.00 89.00 145 SER A N 1
ATOM 1158 C CA . SER A 1 145 ? 18.486 -3.284 -15.667 1.00 89.00 145 SER A CA 1
ATOM 1159 C C . SER A 1 145 ? 18.637 -4.775 -15.341 1.00 89.00 145 SER A C 1
ATOM 1161 O O . SER A 1 145 ? 18.980 -5.569 -16.219 1.00 89.00 145 SER A O 1
ATOM 1163 N N . THR A 1 146 ? 18.328 -5.168 -14.105 1.00 91.38 146 THR A N 1
ATOM 1164 C CA . THR A 1 146 ? 18.429 -6.551 -13.611 1.00 91.38 146 THR A CA 1
ATOM 1165 C C . THR A 1 146 ? 17.094 -7.292 -13.616 1.00 91.38 146 THR A C 1
ATOM 1167 O O . THR A 1 146 ? 17.084 -8.519 -13.538 1.00 91.38 146 THR A O 1
ATOM 1170 N N . LYS A 1 147 ? 15.971 -6.571 -13.731 1.00 93.94 147 LYS A N 1
ATOM 1171 C CA . LYS A 1 147 ? 14.603 -7.080 -13.536 1.00 93.94 147 LYS A CA 1
ATOM 1172 C C . LYS A 1 147 ? 14.422 -7.722 -12.163 1.00 93.94 147 LYS A C 1
ATOM 1174 O O . LYS A 1 147 ? 13.789 -8.771 -12.028 1.00 93.94 147 LYS A O 1
ATOM 1179 N N . THR A 1 148 ? 14.992 -7.094 -11.144 1.00 94.50 148 THR A N 1
ATOM 1180 C CA . THR A 1 148 ? 14.862 -7.531 -9.755 1.00 94.50 148 THR A CA 1
ATOM 1181 C C . THR A 1 148 ? 14.253 -6.438 -8.890 1.00 94.50 148 THR A C 1
ATOM 1183 O O . THR A 1 148 ? 14.225 -5.276 -9.286 1.00 94.50 148 THR A O 1
ATOM 1186 N N . CYS A 1 149 ? 13.752 -6.805 -7.714 1.00 93.31 149 CYS A N 1
ATOM 1187 C CA . CYS A 1 149 ? 13.423 -5.850 -6.660 1.00 93.31 149 CYS A CA 1
ATOM 1188 C C . CYS A 1 149 ? 14.108 -6.249 -5.358 1.00 93.31 149 CYS A C 1
ATOM 1190 O O . CYS A 1 149 ? 14.372 -7.430 -5.143 1.00 93.31 149 CYS A O 1
ATOM 1192 N N . SER A 1 150 ? 14.372 -5.279 -4.489 1.00 90.12 150 SER A N 1
ATOM 1193 C CA . SER A 1 150 ? 15.036 -5.479 -3.200 1.00 90.12 150 SER A CA 1
ATOM 1194 C C . SER A 1 150 ? 14.415 -4.581 -2.140 1.00 90.12 150 SER A C 1
ATOM 1196 O O . SER A 1 150 ? 14.013 -3.458 -2.430 1.00 90.12 150 SER A O 1
ATOM 1198 N N . ASP A 1 151 ? 14.356 -5.074 -0.906 1.00 86.44 151 ASP A N 1
ATOM 1199 C CA . ASP A 1 151 ? 13.956 -4.318 0.281 1.00 86.44 151 ASP A CA 1
ATOM 1200 C C . ASP A 1 151 ? 15.116 -4.090 1.267 1.00 86.44 151 ASP A C 1
ATOM 1202 O O . ASP A 1 151 ? 14.904 -3.695 2.417 1.00 86.44 151 ASP A O 1
ATOM 1206 N N . SER A 1 152 ? 16.363 -4.257 0.812 1.00 78.19 152 SER A N 1
ATOM 1207 C CA . SER A 1 152 ? 17.578 -4.175 1.638 1.00 78.19 152 SER A CA 1
ATOM 1208 C C . SER A 1 152 ? 17.694 -2.887 2.467 1.00 78.19 152 SER A C 1
ATOM 1210 O O . SER A 1 152 ? 18.169 -2.933 3.606 1.00 78.19 152 SER A O 1
ATOM 1212 N N . ASN A 1 153 ? 17.179 -1.764 1.957 1.00 69.12 153 ASN A N 1
ATOM 1213 C CA . ASN A 1 153 ? 17.213 -0.466 2.640 1.00 69.12 153 ASN A CA 1
ATOM 1214 C C . ASN A 1 153 ? 16.142 -0.306 3.744 1.00 69.12 153 ASN A C 1
ATOM 1216 O O . ASN A 1 153 ? 16.166 0.689 4.468 1.00 69.12 153 ASN A O 1
ATOM 1220 N N . LEU A 1 154 ? 15.209 -1.259 3.923 1.00 69.00 154 LEU A N 1
ATOM 1221 C CA . LEU A 1 154 ? 14.094 -1.145 4.880 1.00 69.00 154 LEU A CA 1
ATOM 1222 C C . LEU A 1 154 ? 14.283 -1.904 6.211 1.00 69.00 154 LEU A C 1
ATOM 1224 O O . LEU A 1 154 ? 13.385 -1.868 7.055 1.00 69.00 154 LEU A O 1
ATOM 1228 N N . ARG A 1 155 ? 15.457 -2.513 6.463 1.00 57.09 155 ARG A N 1
ATOM 1229 C CA . ARG A 1 155 ? 15.781 -3.333 7.667 1.00 57.09 155 ARG A CA 1
ATOM 1230 C C . ARG A 1 155 ? 15.499 -2.676 9.033 1.00 57.09 155 ARG A C 1
ATOM 1232 O O . ARG A 1 155 ? 15.557 -3.322 10.069 1.00 57.09 155 ARG A O 1
ATOM 1239 N N . VAL A 1 156 ? 15.223 -1.378 9.046 1.00 50.62 156 VAL A N 1
ATOM 1240 C CA . VAL A 1 156 ? 14.965 -0.541 10.222 1.00 50.62 156 VAL A CA 1
ATOM 1241 C C . VAL A 1 156 ? 13.490 -0.536 10.667 1.00 50.62 156 VAL A C 1
ATOM 1243 O O . VAL A 1 156 ? 13.198 -0.157 11.799 1.00 50.62 156 VAL A O 1
ATOM 1246 N N . HIS A 1 157 ? 12.551 -0.918 9.797 1.00 49.75 157 HIS A N 1
ATOM 1247 C CA . HIS A 1 157 ? 11.107 -0.723 10.025 1.00 49.75 157 HIS A CA 1
ATOM 1248 C C . HIS A 1 157 ? 10.418 -1.854 10.768 1.00 49.75 157 HIS A C 1
ATOM 1250 O O . HIS A 1 157 ? 9.392 -1.634 11.407 1.00 49.75 157 HIS A O 1
ATOM 1256 N N . GLU A 1 158 ? 11.009 -3.044 10.743 1.00 50.47 158 GLU A N 1
ATOM 1257 C CA . GLU A 1 158 ? 10.513 -4.221 11.467 1.00 50.47 158 GLU A CA 1
ATOM 1258 C C . GLU A 1 158 ? 10.593 -4.053 12.996 1.00 50.47 158 GLU A C 1
ATOM 1260 O O . GLU A 1 158 ? 10.087 -4.875 13.750 1.00 50.47 158 GLU A O 1
ATOM 1265 N N . THR A 1 159 ? 11.205 -2.960 13.459 1.00 47.62 159 THR A N 1
ATOM 1266 C CA . THR A 1 159 ? 11.432 -2.617 14.865 1.00 47.62 159 THR A CA 1
ATOM 1267 C C . THR A 1 159 ? 10.280 -1.811 15.491 1.00 47.62 159 THR A C 1
ATOM 1269 O O . THR A 1 159 ? 10.351 -1.415 16.647 1.00 47.62 159 THR A O 1
ATOM 1272 N N . PHE A 1 160 ? 9.194 -1.512 14.771 1.00 56.03 160 PHE A N 1
ATOM 1273 C CA . PHE A 1 160 ? 8.040 -0.834 15.376 1.00 56.03 160 PHE A CA 1
ATOM 1274 C C . PHE A 1 160 ? 7.025 -1.846 15.911 1.00 56.03 160 PHE A C 1
ATOM 1276 O O . PHE A 1 160 ? 6.143 -2.292 15.184 1.00 56.03 160 PHE A O 1
ATOM 1283 N N . SER A 1 161 ? 7.098 -2.140 17.212 1.00 55.47 161 SER A N 1
ATOM 1284 C CA . SER A 1 161 ? 6.289 -3.152 17.923 1.00 55.47 161 SER A CA 1
ATOM 1285 C C . SER A 1 161 ? 4.759 -3.071 17.764 1.00 55.47 161 SER A C 1
ATOM 1287 O O . SER A 1 161 ? 4.068 -4.023 18.114 1.00 55.47 161 SER A O 1
ATOM 1289 N N . ASN A 1 162 ? 4.209 -1.979 17.218 1.00 67.69 162 ASN A N 1
ATOM 1290 C CA . ASN A 1 162 ? 2.761 -1.779 17.060 1.00 67.69 162 ASN A CA 1
ATOM 1291 C C . ASN A 1 162 ? 2.256 -1.869 15.609 1.00 67.69 162 ASN A C 1
ATOM 1293 O O . ASN A 1 162 ? 1.043 -1.813 15.394 1.00 67.69 162 ASN A O 1
ATOM 1297 N N . VAL A 1 163 ? 3.159 -1.963 14.626 1.00 78.12 163 VAL A N 1
ATOM 1298 C CA . VAL A 1 163 ? 2.823 -1.965 13.197 1.00 78.12 163 VAL A CA 1
ATOM 1299 C C . VAL A 1 163 ? 3.218 -3.303 12.599 1.00 78.12 163 VAL A C 1
ATOM 1301 O O . VAL A 1 163 ? 4.366 -3.729 12.678 1.00 78.12 163 VAL A O 1
ATOM 1304 N N . ARG A 1 164 ? 2.268 -3.960 11.944 1.00 85.38 164 ARG A N 1
ATOM 1305 C CA . ARG A 1 164 ? 2.539 -5.170 11.183 1.00 85.38 164 ARG A CA 1
ATOM 1306 C C . ARG A 1 164 ? 3.008 -4.791 9.786 1.00 85.38 164 ARG A C 1
ATOM 1308 O O . ARG A 1 164 ? 2.236 -4.261 8.990 1.00 85.38 164 ARG A O 1
ATOM 1315 N N . VAL A 1 165 ? 4.262 -5.096 9.484 1.00 86.94 165 VAL A N 1
ATOM 1316 C CA . VAL A 1 165 ? 4.884 -4.778 8.198 1.00 86.94 165 VAL A CA 1
ATOM 1317 C C . VAL A 1 165 ? 4.793 -5.978 7.253 1.00 86.94 165 VAL A C 1
ATOM 1319 O O . VAL A 1 165 ? 5.034 -7.114 7.653 1.00 86.94 165 VAL A O 1
ATOM 1322 N N . ILE A 1 166 ? 4.422 -5.733 5.997 1.00 91.06 166 ILE A N 1
ATOM 1323 C CA . ILE A 1 166 ? 4.354 -6.729 4.925 1.00 91.06 166 ILE A CA 1
ATOM 1324 C C . ILE A 1 166 ? 5.170 -6.208 3.741 1.00 91.06 166 ILE A C 1
ATOM 1326 O O . ILE A 1 166 ? 4.805 -5.205 3.126 1.00 91.06 166 ILE A O 1
ATOM 1330 N N . SER A 1 167 ? 6.259 -6.906 3.420 1.00 92.38 167 SER A N 1
ATOM 1331 C CA . SER A 1 167 ? 7.065 -6.651 2.222 1.00 92.38 167 SER A CA 1
ATOM 1332 C C . SER A 1 167 ? 6.457 -7.347 1.009 1.00 92.38 167 SER A C 1
ATOM 1334 O O . SER A 1 167 ? 6.238 -8.562 1.045 1.00 92.38 167 SER A O 1
ATOM 1336 N N . LEU A 1 168 ? 6.232 -6.611 -0.086 1.00 95.19 168 LEU A N 1
ATOM 1337 C CA . LEU A 1 168 ? 5.860 -7.223 -1.365 1.00 95.19 168 LEU A CA 1
ATOM 1338 C C . LEU A 1 168 ? 7.038 -7.893 -2.090 1.00 95.19 168 LEU A C 1
ATOM 1340 O O . LEU A 1 168 ? 6.818 -8.521 -3.121 1.00 95.19 168 LEU A O 1
ATOM 1344 N N . LEU A 1 169 ? 8.261 -7.859 -1.542 1.00 93.50 169 LEU A N 1
ATOM 1345 C CA . LEU A 1 169 ? 9.382 -8.639 -2.081 1.00 93.50 169 LEU A CA 1
ATOM 1346 C C . LEU A 1 169 ? 9.082 -10.148 -2.091 1.00 93.50 169 LEU A C 1
ATOM 1348 O O . LEU A 1 169 ? 9.487 -10.865 -3.002 1.00 93.50 169 LEU A O 1
ATOM 1352 N N . GLN A 1 170 ? 8.309 -10.627 -1.113 1.00 91.81 170 GLN A N 1
ATOM 1353 C CA . GLN A 1 170 ? 7.860 -12.024 -1.037 1.00 91.81 170 GLN A CA 1
ATOM 1354 C C . GLN A 1 170 ? 6.747 -12.366 -2.044 1.00 91.81 170 GLN A C 1
ATOM 1356 O O . GLN A 1 170 ? 6.358 -13.527 -2.133 1.00 91.81 170 GLN A O 1
ATOM 1361 N N . TYR A 1 171 ? 6.245 -11.369 -2.778 1.00 95.94 171 TYR A N 1
ATOM 1362 C CA . TYR A 1 171 ? 5.104 -11.462 -3.690 1.00 95.94 171 TYR A CA 1
ATOM 1363 C C . TYR A 1 171 ? 5.421 -10.796 -5.040 1.00 95.94 171 TYR A C 1
ATOM 1365 O O . TYR A 1 171 ? 4.594 -10.085 -5.617 1.00 95.94 171 TYR A O 1
ATOM 1373 N N . THR A 1 172 ? 6.651 -10.964 -5.533 1.00 95.25 172 THR A N 1
ATOM 1374 C CA . THR A 1 172 ? 7.132 -10.333 -6.779 1.00 95.25 172 THR A CA 1
ATOM 1375 C C . THR A 1 172 ? 6.330 -10.738 -8.013 1.00 95.25 172 THR A C 1
ATOM 1377 O O . THR A 1 172 ? 6.272 -9.979 -8.974 1.00 95.25 172 THR A O 1
ATOM 1380 N N . GLU A 1 173 ? 5.599 -11.854 -7.977 1.00 96.31 173 GLU A N 1
ATOM 1381 C CA . GLU A 1 173 ? 4.631 -12.234 -9.010 1.00 96.31 173 GLU A CA 1
ATOM 1382 C C . GLU A 1 173 ? 3.471 -11.232 -9.176 1.00 96.31 173 GLU A C 1
ATOM 1384 O O . GLU A 1 173 ? 2.758 -11.251 -10.191 1.00 96.31 173 GLU A O 1
ATOM 1389 N N . LEU A 1 174 ? 3.267 -10.361 -8.183 1.00 97.06 174 LEU A N 1
ATOM 1390 C CA . LEU A 1 174 ? 2.296 -9.270 -8.199 1.00 97.06 174 LEU A CA 1
ATOM 1391 C C . LEU A 1 174 ? 2.868 -7.960 -8.739 1.00 97.06 174 LEU A C 1
ATOM 1393 O O . LEU A 1 174 ? 2.103 -7.008 -8.896 1.00 97.06 174 LEU A O 1
ATOM 1397 N N . LEU A 1 175 ? 4.175 -7.900 -8.989 1.00 97.50 175 LEU A N 1
ATOM 1398 C CA . LEU A 1 175 ? 4.898 -6.675 -9.292 1.00 97.50 175 LEU A CA 1
ATOM 1399 C C . LEU A 1 175 ? 5.371 -6.649 -10.745 1.00 97.50 175 LEU A C 1
ATOM 1401 O O . LEU A 1 175 ? 5.777 -7.661 -11.318 1.00 97.50 175 LEU A O 1
ATOM 1405 N N . GLU A 1 176 ? 5.358 -5.455 -11.322 1.00 97.44 176 GLU A N 1
ATOM 1406 C CA . GLU A 1 176 ? 6.071 -5.140 -12.553 1.00 97.44 176 GLU A CA 1
ATOM 1407 C C . GLU A 1 176 ? 6.890 -3.864 -12.360 1.00 97.44 176 GLU A C 1
ATOM 1409 O O . GLU A 1 176 ? 6.470 -2.937 -11.670 1.00 97.44 176 GLU A O 1
ATOM 1414 N N . CYS A 1 177 ? 8.040 -3.814 -13.020 1.00 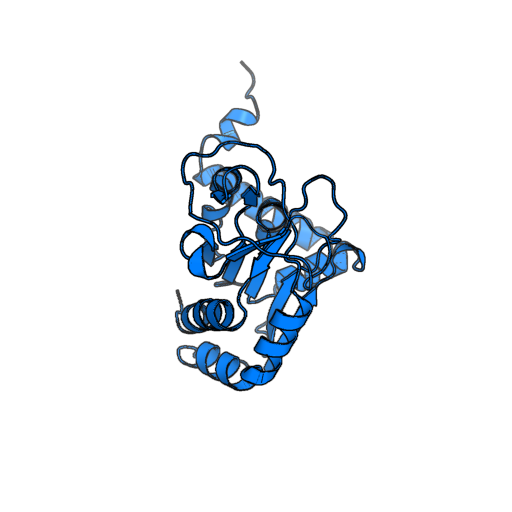95.31 177 CYS A N 1
ATOM 1415 C CA . CYS A 1 177 ? 8.908 -2.649 -13.112 1.00 95.31 177 CYS A CA 1
ATOM 1416 C C . CYS A 1 177 ? 8.577 -1.865 -14.387 1.00 95.31 177 CYS A C 1
ATOM 1418 O O . CYS A 1 177 ? 8.604 -2.419 -15.490 1.00 95.31 177 CYS A O 1
ATOM 1420 N N . VAL A 1 178 ? 8.251 -0.582 -14.242 1.00 95.94 178 VAL A N 1
ATOM 1421 C CA . VAL A 1 178 ? 7.800 0.314 -15.312 1.00 95.94 178 VAL A CA 1
ATOM 1422 C C . VAL A 1 178 ? 8.757 1.501 -15.411 1.00 95.94 178 VAL A C 1
ATOM 1424 O O . VAL A 1 178 ? 8.804 2.367 -14.541 1.00 95.94 178 VAL A O 1
ATOM 1427 N N . ILE A 1 179 ? 9.526 1.567 -16.501 1.00 92.31 179 ILE A N 1
ATOM 1428 C CA . ILE A 1 179 ? 10.460 2.682 -16.766 1.00 92.31 179 ILE A CA 1
ATOM 1429 C C . ILE A 1 179 ? 9.695 3.960 -17.147 1.00 92.31 179 ILE A C 1
ATOM 1431 O O . ILE A 1 179 ? 10.223 5.065 -17.084 1.00 92.31 179 ILE A O 1
ATOM 1435 N N . GLY A 1 180 ? 8.449 3.837 -17.589 1.00 91.31 180 GLY A N 1
ATOM 1436 C CA . GLY A 1 180 ? 7.599 4.976 -17.903 1.00 91.31 180 GLY A CA 1
ATOM 1437 C C . GLY A 1 180 ? 7.016 5.673 -16.667 1.00 91.31 180 GLY A C 1
ATOM 1438 O O . GLY A 1 180 ? 7.299 5.300 -15.530 1.00 91.31 180 GLY A O 1
ATOM 1439 N N . ASN A 1 181 ? 6.200 6.700 -16.907 1.00 91.19 181 ASN A N 1
ATOM 1440 C CA . ASN A 1 181 ? 5.529 7.499 -15.869 1.00 91.19 181 ASN A CA 1
ATOM 1441 C C . ASN A 1 181 ? 3.996 7.358 -15.916 1.00 91.19 181 ASN A C 1
ATOM 1443 O O . ASN A 1 181 ? 3.300 8.016 -15.138 1.00 91.19 181 ASN A O 1
ATOM 1447 N N . SER A 1 182 ? 3.483 6.514 -16.819 1.00 92.12 182 SER A N 1
ATOM 1448 C CA . SER A 1 182 ? 2.079 6.147 -16.973 1.00 92.12 182 SER A CA 1
ATOM 1449 C C . SER A 1 182 ? 1.835 4.668 -16.660 1.00 92.12 182 SER A C 1
ATOM 1451 O O . SER A 1 182 ? 2.642 3.792 -16.960 1.00 92.12 182 SER A O 1
ATOM 1453 N N . ASP A 1 183 ? 0.652 4.365 -16.131 1.00 91.12 183 ASP A N 1
ATOM 1454 C CA . ASP A 1 183 ? 0.167 2.993 -15.958 1.00 91.12 183 ASP A CA 1
ATOM 1455 C C . ASP A 1 183 ? -0.212 2.313 -17.293 1.00 91.12 183 ASP A C 1
ATOM 1457 O O . ASP A 1 183 ? -0.579 1.142 -17.330 1.00 91.12 183 ASP A O 1
ATOM 1461 N N . GLU A 1 184 ? -0.084 3.007 -18.416 1.00 93.56 184 GLU A N 1
ATOM 1462 C CA . GLU A 1 184 ? -0.197 2.414 -19.754 1.00 93.56 184 GLU A CA 1
ATOM 1463 C C . GLU A 1 184 ? 1.159 1.965 -20.316 1.00 93.56 184 GLU A C 1
ATOM 1465 O O . GLU A 1 184 ? 1.204 1.229 -21.301 1.00 93.56 184 GLU A O 1
ATOM 1470 N N . ASP A 1 185 ? 2.264 2.367 -19.680 1.00 94.06 185 ASP A N 1
ATOM 1471 C CA . ASP A 1 185 ? 3.607 2.042 -20.148 1.00 94.06 185 ASP A CA 1
ATOM 1472 C C . ASP A 1 185 ? 3.932 0.550 -19.960 1.00 94.06 185 ASP A C 1
ATOM 1474 O O . ASP A 1 185 ? 3.357 -0.156 -19.124 1.00 94.06 185 ASP A O 1
ATOM 1478 N N . VAL A 1 186 ? 4.879 0.038 -20.748 1.00 94.38 186 VAL A N 1
ATOM 1479 C CA . VAL A 1 186 ? 5.269 -1.377 -20.689 1.00 94.38 186 VAL A CA 1
ATOM 1480 C C . VAL A 1 186 ? 5.894 -1.692 -19.327 1.00 94.38 186 VAL A C 1
ATOM 1482 O O . VAL A 1 186 ? 6.877 -1.069 -18.926 1.00 94.38 186 VAL A O 1
ATOM 1485 N N . GLY A 1 187 ? 5.315 -2.677 -18.637 1.00 94.88 187 GLY A N 1
ATOM 1486 C CA . GLY A 1 187 ? 5.849 -3.238 -17.400 1.00 94.88 187 GLY A CA 1
ATOM 1487 C C . GLY A 1 187 ? 6.614 -4.528 -17.662 1.00 94.88 187 GLY A C 1
ATOM 1488 O O . GLY A 1 187 ? 6.247 -5.315 -18.537 1.00 94.88 187 GLY A O 1
ATOM 1489 N N . TYR A 1 188 ? 7.681 -4.745 -16.900 1.00 95.69 188 TYR A N 1
ATOM 1490 C CA . TYR A 1 188 ? 8.468 -5.972 -16.941 1.00 95.69 188 TYR A CA 1
ATOM 1491 C C . TYR A 1 188 ? 8.269 -6.758 -15.647 1.00 95.69 188 TYR A C 1
ATOM 1493 O O . TYR A 1 188 ? 8.363 -6.163 -14.573 1.00 95.69 188 TYR A O 1
ATOM 1501 N N . PRO A 1 189 ? 8.038 -8.080 -15.712 1.00 96.50 189 PRO A N 1
ATOM 1502 C CA . PRO A 1 189 ? 8.010 -8.903 -14.512 1.00 96.50 189 PRO A CA 1
ATOM 1503 C C . PRO A 1 189 ? 9.379 -8.878 -13.832 1.00 96.50 189 PRO A C 1
ATOM 1505 O O . PRO A 1 189 ? 10.417 -8.795 -14.498 1.00 96.50 189 PRO A O 1
ATOM 1508 N N . VAL A 1 190 ? 9.359 -8.976 -12.510 1.00 96.38 190 VAL A N 1
ATOM 1509 C CA . VAL A 1 190 ? 10.534 -8.858 -11.645 1.00 96.38 190 VAL A CA 1
ATOM 1510 C C . VAL A 1 190 ? 10.695 -10.091 -10.764 1.00 96.38 190 VAL A C 1
ATOM 1512 O O . VAL A 1 190 ? 9.730 -10.803 -10.489 1.00 96.38 190 VAL A O 1
ATOM 1515 N N . LEU A 1 191 ? 11.925 -10.343 -10.327 1.00 96.12 191 LEU A N 1
ATOM 1516 C CA . LEU A 1 191 ? 12.274 -11.394 -9.370 1.00 96.12 191 LEU A CA 1
ATOM 1517 C C . LEU A 1 191 ? 12.788 -10.785 -8.057 1.00 96.12 191 LEU A C 1
ATOM 1519 O O . LEU A 1 191 ? 13.270 -9.652 -8.055 1.00 96.12 191 LEU A O 1
ATOM 1523 N N . PRO A 1 192 ? 12.712 -11.507 -6.930 1.00 94.31 192 PRO A N 1
ATOM 1524 C CA . PRO A 1 192 ? 13.239 -10.992 -5.680 1.00 94.31 192 PRO A CA 1
ATOM 1525 C C . PRO A 1 192 ? 14.767 -11.086 -5.670 1.00 94.31 192 PRO A C 1
ATOM 1527 O O . PRO A 1 192 ? 15.335 -12.111 -6.048 1.00 94.31 192 PRO A O 1
ATOM 1530 N N . ASP A 1 193 ? 15.426 -10.040 -5.186 1.00 91.12 193 ASP A N 1
ATOM 1531 C CA . ASP A 1 193 ? 16.856 -10.024 -4.903 1.00 91.12 193 ASP A CA 1
ATOM 1532 C C . ASP A 1 193 ? 17.093 -9.532 -3.472 1.00 91.12 193 ASP A C 1
ATOM 1534 O O . ASP A 1 193 ? 16.947 -8.357 -3.150 1.00 91.12 193 ASP A O 1
ATOM 1538 N N . PHE A 1 194 ? 17.464 -10.465 -2.596 1.00 81.25 194 PHE A N 1
ATOM 1539 C CA . PHE A 1 194 ? 17.690 -10.205 -1.172 1.00 81.25 194 PHE A CA 1
ATOM 1540 C C . PHE A 1 194 ? 19.097 -9.665 -0.866 1.00 81.25 194 PHE A C 1
ATOM 1542 O O . PHE A 1 194 ? 19.397 -9.351 0.290 1.00 81.25 194 PHE A O 1
ATOM 1549 N N . ALA A 1 195 ? 19.979 -9.605 -1.868 1.00 75.38 195 ALA A N 1
ATOM 1550 C CA . ALA A 1 195 ? 21.382 -9.225 -1.719 1.00 75.38 195 ALA A CA 1
ATOM 1551 C C . ALA A 1 195 ? 21.723 -7.887 -2.394 1.00 75.38 195 ALA A C 1
ATOM 1553 O O . ALA A 1 195 ? 22.795 -7.340 -2.135 1.00 75.38 195 ALA A O 1
ATOM 1554 N N . TYR A 1 196 ? 20.828 -7.350 -3.225 1.00 72.62 196 TYR A N 1
ATOM 1555 C CA . TYR A 1 196 ? 21.048 -6.095 -3.938 1.00 72.62 196 TYR A CA 1
ATOM 1556 C C . TYR A 1 196 ? 21.104 -4.889 -2.992 1.00 72.62 196 TYR A C 1
ATOM 1558 O O . TYR A 1 196 ? 20.189 -4.685 -2.186 1.00 72.62 196 TYR A O 1
ATOM 1566 N N . SER A 1 197 ? 22.166 -4.087 -3.098 1.00 68.75 197 SER A N 1
ATOM 1567 C CA . SER A 1 197 ? 22.499 -3.009 -2.155 1.00 68.75 197 SER A CA 1
ATOM 1568 C C . SER A 1 197 ? 22.617 -1.625 -2.798 1.00 68.75 197 SER A C 1
ATOM 1570 O O . SER A 1 197 ? 23.354 -0.789 -2.284 1.00 68.75 197 SER A O 1
ATOM 1572 N N . GLU A 1 198 ? 21.961 -1.390 -3.933 1.00 74.44 198 GLU A N 1
ATOM 1573 C CA . GLU A 1 198 ? 21.855 -0.032 -4.476 1.00 74.44 198 GLU A CA 1
ATOM 1574 C C . GLU A 1 198 ? 20.941 0.833 -3.599 1.00 74.44 198 GLU A C 1
ATOM 1576 O O . GLU A 1 198 ? 19.979 0.354 -2.985 1.00 74.44 198 GLU A O 1
ATOM 1581 N N . ASP A 1 199 ? 21.236 2.129 -3.562 1.00 70.00 199 ASP A N 1
ATOM 1582 C CA . ASP A 1 199 ? 20.526 3.074 -2.700 1.00 70.00 199 ASP A CA 1
ATOM 1583 C C . ASP A 1 199 ? 19.117 3.406 -3.229 1.00 70.00 199 ASP A C 1
ATOM 1585 O O . ASP A 1 199 ? 18.215 3.699 -2.438 1.00 70.00 199 ASP A O 1
ATOM 1589 N N . PHE A 1 200 ? 18.905 3.317 -4.550 1.00 77.88 200 PHE A N 1
ATOM 1590 C CA . PHE A 1 200 ? 17.675 3.746 -5.225 1.00 77.88 200 PHE A CA 1
ATOM 1591 C C . PHE A 1 200 ? 17.296 2.826 -6.386 1.00 77.88 200 PHE A C 1
ATOM 1593 O O . PHE A 1 200 ? 18.170 2.406 -7.137 1.00 77.88 200 PHE A O 1
ATOM 1600 N N . GLY A 1 201 ? 15.995 2.582 -6.568 1.00 83.12 201 GLY A N 1
ATOM 1601 C CA . GLY A 1 201 ? 15.459 1.949 -7.778 1.00 83.12 201 GLY A CA 1
ATOM 1602 C C . GLY A 1 201 ? 15.581 2.840 -9.022 1.00 83.12 201 GLY A C 1
ATOM 1603 O O . GLY A 1 201 ? 15.844 4.040 -8.927 1.00 83.12 201 GLY A O 1
ATOM 1604 N N . ASP A 1 202 ? 15.377 2.250 -10.201 1.00 87.75 202 ASP A N 1
ATOM 1605 C CA . ASP A 1 202 ? 15.429 2.949 -11.499 1.00 87.75 202 ASP A CA 1
ATOM 1606 C C . ASP A 1 202 ? 14.108 2.845 -12.298 1.00 87.75 202 ASP A C 1
ATOM 1608 O O . ASP A 1 202 ? 14.029 3.280 -13.454 1.00 87.75 202 ASP A O 1
ATOM 1612 N N . CYS A 1 203 ? 13.046 2.309 -11.686 1.00 91.62 203 CYS A N 1
ATOM 1613 C CA . CYS A 1 203 ? 11.726 2.177 -12.292 1.00 91.62 203 CYS A CA 1
ATOM 1614 C C . CYS A 1 203 ? 10.586 2.250 -11.276 1.00 91.62 203 CYS A C 1
ATOM 1616 O O . CYS A 1 203 ? 10.727 1.803 -10.144 1.00 91.62 203 CYS A O 1
ATOM 1618 N N . ASN A 1 204 ? 9.435 2.740 -11.745 1.00 94.19 204 ASN A N 1
ATOM 1619 C CA . ASN A 1 204 ? 8.196 2.758 -10.979 1.00 94.19 204 ASN A CA 1
ATOM 1620 C C . ASN A 1 204 ? 7.631 1.345 -10.846 1.00 94.19 204 ASN A C 1
ATOM 1622 O O . ASN A 1 204 ? 7.822 0.496 -11.720 1.00 94.19 204 ASN A O 1
ATOM 1626 N N . GLU A 1 205 ? 6.858 1.104 -9.796 1.00 95.25 205 GLU A N 1
ATOM 1627 C CA . GLU A 1 205 ? 6.258 -0.197 -9.552 1.00 95.25 205 GLU A CA 1
ATOM 1628 C C . GLU A 1 205 ? 4.783 -0.220 -9.966 1.00 95.25 205 GLU A C 1
ATOM 1630 O O . GLU A 1 205 ? 3.982 0.642 -9.601 1.00 95.25 205 GLU A O 1
ATOM 1635 N N . ARG A 1 206 ? 4.377 -1.247 -10.711 1.00 97.25 206 ARG A N 1
ATOM 1636 C CA . ARG A 1 206 ? 2.963 -1.566 -10.937 1.00 97.25 206 ARG A CA 1
ATOM 1637 C C . ARG A 1 206 ? 2.596 -2.781 -10.099 1.00 97.25 206 ARG A C 1
ATOM 1639 O O . ARG A 1 206 ? 3.272 -3.803 -10.162 1.00 97.25 206 ARG A O 1
ATOM 1646 N N . VAL A 1 207 ? 1.503 -2.684 -9.346 1.00 98.12 207 VAL A N 1
ATOM 1647 C CA . VAL A 1 207 ? 1.036 -3.762 -8.459 1.00 98.12 207 VAL A CA 1
ATOM 1648 C C . VAL A 1 207 ? -0.286 -4.329 -8.962 1.00 98.12 207 VAL A C 1
ATOM 1650 O O . VAL A 1 207 ? -1.231 -3.578 -9.196 1.00 98.12 207 VAL A O 1
ATOM 1653 N N . LYS A 1 208 ? -0.404 -5.654 -9.080 1.00 98.25 208 LYS A N 1
ATOM 1654 C CA . LYS A 1 208 ? -1.668 -6.325 -9.429 1.00 98.25 208 LYS A CA 1
ATOM 1655 C C . LYS A 1 208 ? -2.722 -6.124 -8.322 1.00 98.25 208 LYS A C 1
ATOM 1657 O O . LYS A 1 208 ? -2.521 -6.635 -7.213 1.00 98.25 208 LYS A O 1
ATOM 1662 N N . PRO A 1 209 ? -3.849 -5.428 -8.585 1.00 98.25 209 PRO A N 1
ATOM 1663 C CA . PRO A 1 209 ? -4.837 -5.107 -7.552 1.00 98.25 209 PRO A CA 1
ATOM 1664 C C . PRO A 1 209 ? -5.448 -6.331 -6.856 1.00 98.25 209 PRO A C 1
ATOM 1666 O O . PRO A 1 209 ? -5.664 -6.307 -5.646 1.00 98.25 209 PRO A O 1
ATOM 1669 N N . GLU A 1 210 ? -5.685 -7.417 -7.593 1.00 98.12 210 GLU A N 1
ATOM 1670 C CA . GLU A 1 210 ? -6.291 -8.653 -7.090 1.00 98.12 210 GLU A CA 1
ATOM 1671 C C . GLU A 1 210 ? -5.409 -9.323 -6.031 1.00 98.12 210 GLU A C 1
ATOM 1673 O O . GLU A 1 210 ? -5.888 -9.749 -4.977 1.00 98.12 210 GLU A O 1
ATOM 1678 N N . GLY A 1 211 ? -4.104 -9.403 -6.305 1.00 97.31 211 GLY A N 1
ATOM 1679 C CA . GLY A 1 211 ? -3.137 -9.983 -5.380 1.00 97.31 211 GLY A CA 1
ATOM 1680 C C . GLY A 1 211 ? -2.952 -9.116 -4.140 1.00 97.31 211 GLY A C 1
ATOM 1681 O O . GLY A 1 211 ? -2.953 -9.631 -3.023 1.00 97.31 211 GLY A O 1
ATOM 1682 N N . LEU A 1 212 ? -2.888 -7.793 -4.320 1.00 97.81 212 LEU A N 1
ATOM 1683 C CA . LEU A 1 212 ? -2.806 -6.853 -3.204 1.00 97.81 212 LEU A CA 1
ATOM 1684 C C . LEU A 1 212 ? -4.043 -6.935 -2.298 1.00 97.81 212 LEU A C 1
ATOM 1686 O O . LEU A 1 212 ? -3.904 -6.966 -1.077 1.00 97.81 212 LEU A O 1
ATOM 1690 N N . PHE A 1 213 ? -5.243 -7.033 -2.877 1.00 98.31 213 PHE A N 1
ATOM 1691 C CA . PHE A 1 213 ? -6.477 -7.247 -2.120 1.00 98.31 213 PHE A CA 1
ATOM 1692 C C . PHE A 1 213 ? -6.403 -8.509 -1.257 1.00 98.31 213 PHE A C 1
ATOM 1694 O O . PHE A 1 213 ? -6.785 -8.459 -0.089 1.00 98.31 213 PHE A O 1
ATOM 1701 N N . LYS A 1 214 ? -5.881 -9.619 -1.795 1.00 97.25 214 LYS A N 1
ATOM 1702 C CA . LYS A 1 214 ? -5.709 -10.861 -1.031 1.00 97.25 214 LYS A CA 1
ATOM 1703 C C . LYS A 1 214 ? -4.760 -10.662 0.152 1.00 97.25 214 LYS A C 1
ATOM 1705 O O . LYS A 1 214 ? -5.117 -11.013 1.270 1.00 97.25 214 LYS A O 1
ATOM 1710 N N . ILE A 1 215 ? -3.605 -10.033 -0.073 1.00 96.50 215 ILE A N 1
ATOM 1711 C CA . ILE A 1 215 ? -2.622 -9.746 0.985 1.00 96.50 215 ILE A CA 1
ATOM 1712 C C . ILE A 1 215 ? -3.239 -8.884 2.092 1.00 96.50 215 ILE A C 1
ATOM 1714 O O . ILE A 1 215 ? -3.090 -9.193 3.274 1.00 96.50 215 ILE A O 1
ATOM 1718 N N . VAL A 1 216 ? -3.948 -7.814 1.721 1.00 96.06 216 VAL A N 1
ATOM 1719 C CA . VAL A 1 216 ? -4.607 -6.916 2.680 1.00 96.06 216 VAL A CA 1
ATOM 1720 C C . VAL A 1 216 ? -5.726 -7.642 3.432 1.00 96.06 216 VAL A C 1
ATOM 1722 O O . VAL A 1 216 ? -5.820 -7.509 4.648 1.00 96.06 216 VAL A O 1
ATOM 1725 N N . SER A 1 217 ? -6.535 -8.452 2.751 1.00 95.75 217 SER A N 1
ATOM 1726 C CA . SER A 1 217 ? -7.635 -9.213 3.361 1.00 95.75 217 SER A CA 1
ATOM 1727 C C . SER A 1 217 ? -7.128 -10.251 4.364 1.00 95.75 217 SER A C 1
ATOM 1729 O O . SER A 1 217 ? -7.563 -10.256 5.517 1.00 95.75 217 SER A O 1
ATOM 1731 N N . ASP A 1 218 ? -6.131 -11.048 3.967 1.00 94.75 218 ASP A N 1
ATOM 1732 C CA . ASP A 1 218 ? -5.447 -12.017 4.835 1.00 94.75 218 ASP A CA 1
ATOM 1733 C C . ASP A 1 218 ? -4.758 -11.324 6.018 1.00 94.75 218 ASP A C 1
ATOM 1735 O O . ASP A 1 218 ? -4.495 -11.931 7.063 1.00 94.75 218 ASP A O 1
ATOM 1739 N N . ALA A 1 219 ? -4.407 -10.046 5.855 1.00 93.06 219 ALA A N 1
ATOM 1740 C CA . ALA A 1 219 ? -3.856 -9.250 6.926 1.00 93.06 219 ALA A CA 1
ATOM 1741 C C . ALA A 1 219 ? -4.897 -8.769 7.921 1.00 93.06 219 ALA A C 1
ATOM 1743 O O . ALA A 1 219 ? -4.691 -8.947 9.121 1.00 93.06 219 ALA A O 1
ATOM 1744 N N . LEU A 1 220 ? -6.007 -8.237 7.428 1.00 92.69 220 LEU A N 1
ATOM 1745 C CA . LEU A 1 220 ? -7.117 -7.755 8.237 1.00 92.69 220 LEU A CA 1
ATOM 1746 C C . LEU A 1 220 ? -7.787 -8.871 9.050 1.00 92.69 220 LEU A C 1
ATOM 1748 O O . LEU A 1 220 ? -8.271 -8.607 10.148 1.00 92.69 220 LEU A O 1
ATOM 1752 N N . SER A 1 221 ? -7.775 -10.113 8.556 1.00 89.81 221 SER A N 1
ATOM 1753 C CA . SER A 1 221 ? -8.372 -11.265 9.243 1.00 89.81 221 SER A CA 1
ATOM 1754 C C . SER A 1 221 ? -7.537 -11.818 10.405 1.00 89.81 221 SER A C 1
ATOM 1756 O O . SER A 1 221 ? -7.969 -12.758 11.073 1.00 89.81 221 SER A O 1
ATOM 1758 N N . LYS A 1 222 ? -6.329 -11.291 10.640 1.00 83.50 222 LYS A N 1
ATOM 1759 C CA . LYS A 1 222 ? -5.440 -11.723 11.727 1.00 83.50 222 LYS A CA 1
ATOM 1760 C C . LYS A 1 222 ? -5.315 -10.604 12.757 1.00 83.50 222 LYS A C 1
ATOM 1762 O O . LYS A 1 222 ? -4.723 -9.566 12.475 1.00 83.50 222 LYS A O 1
ATOM 1767 N N . THR A 1 223 ? -5.835 -10.826 13.957 1.00 64.19 223 THR A N 1
ATOM 1768 C CA . THR A 1 223 ? -5.525 -10.012 15.142 1.00 64.19 223 THR A CA 1
ATOM 1769 C C . THR A 1 223 ? -4.238 -10.514 15.797 1.00 64.19 223 THR A C 1
ATOM 1771 O O . THR A 1 223 ? -4.057 -11.727 15.912 1.00 64.19 223 THR A O 1
ATOM 1774 N N . LEU A 1 224 ? -3.353 -9.586 16.187 1.00 54.75 224 LEU A N 1
ATOM 1775 C CA . LEU A 1 224 ? -2.252 -9.847 17.126 1.00 54.75 224 LEU A CA 1
ATOM 1776 C C . LEU A 1 224 ? -2.804 -10.029 18.543 1.00 54.75 224 LEU A C 1
ATOM 1778 O O . LEU A 1 224 ? -3.769 -9.299 18.880 1.00 54.75 224 LEU A O 1
#

InterPro domains:
  IPR049625 Glycosyltransferase 61, catalytic domain [PF04577] (21-132)

Radius of gyration: 17.84 Å; chains: 1; bounding box: 54×32×46 Å